Protein AF-A0A0F9G2V5-F1 (afdb_monomer)

Structure (mmCIF, N/CA/C/O backbone):
data_AF-A0A0F9G2V5-F1
#
_entry.id   AF-A0A0F9G2V5-F1
#
loop_
_atom_site.group_PDB
_atom_site.id
_atom_site.type_symbol
_atom_site.label_atom_id
_atom_site.label_alt_id
_atom_site.label_comp_id
_atom_site.label_asym_id
_atom_site.label_entity_id
_atom_site.label_seq_id
_atom_site.pdbx_PDB_ins_code
_atom_site.Cartn_x
_atom_site.Cartn_y
_atom_site.Cartn_z
_atom_site.occupancy
_atom_site.B_iso_or_equiv
_atom_site.auth_seq_id
_atom_site.auth_comp_id
_atom_site.auth_asym_id
_atom_site.auth_atom_id
_atom_site.pdbx_PDB_model_num
ATOM 1 N N . MET A 1 1 ? 5.103 -14.385 -8.834 1.00 87.81 1 MET A N 1
ATOM 2 C CA . MET A 1 1 ? 4.798 -13.550 -10.038 1.00 87.81 1 MET A CA 1
ATOM 3 C C . MET A 1 1 ? 4.895 -14.312 -11.381 1.00 87.81 1 MET A C 1
ATOM 5 O O . MET A 1 1 ? 5.822 -15.092 -11.555 1.00 87.81 1 MET A O 1
ATOM 9 N N . ARG A 1 2 ? 3.984 -14.087 -12.354 1.00 90.25 2 ARG A N 1
ATOM 10 C CA . ARG A 1 2 ? 3.994 -14.749 -13.693 1.00 90.25 2 ARG A CA 1
ATOM 11 C C . ARG A 1 2 ? 5.064 -14.171 -14.643 1.00 90.25 2 ARG A C 1
ATOM 13 O O . ARG A 1 2 ? 5.230 -12.954 -14.679 1.00 90.25 2 ARG A O 1
ATOM 20 N N . GLN A 1 3 ? 5.680 -15.002 -15.497 1.00 92.06 3 GLN A N 1
ATOM 21 C CA . GLN A 1 3 ? 6.770 -14.597 -16.413 1.00 92.06 3 GLN A CA 1
ATOM 22 C C . GLN A 1 3 ? 6.421 -13.387 -17.295 1.00 92.06 3 GLN A C 1
ATOM 24 O O . GLN A 1 3 ? 7.128 -12.390 -17.285 1.00 92.06 3 GLN A O 1
ATOM 29 N N . LYS A 1 4 ? 5.254 -13.402 -17.954 1.00 94.12 4 LYS A N 1
ATOM 30 C CA . LYS A 1 4 ? 4.797 -12.284 -18.802 1.00 94.12 4 LYS A CA 1
ATOM 31 C C . LYS A 1 4 ? 4.713 -10.941 -18.061 1.00 94.12 4 LYS A C 1
ATOM 33 O O . LYS A 1 4 ? 4.864 -9.893 -18.682 1.00 94.12 4 LYS A O 1
ATOM 38 N N . TYR A 1 5 ? 4.401 -10.952 -16.762 1.00 95.38 5 TYR A N 1
ATOM 39 C CA . TYR A 1 5 ? 4.405 -9.731 -15.953 1.00 95.38 5 TYR A CA 1
ATOM 40 C C . TYR A 1 5 ? 5.844 -9.294 -15.660 1.00 95.38 5 TYR A C 1
ATOM 42 O O . TYR A 1 5 ? 6.148 -8.119 -15.832 1.00 95.38 5 TYR A O 1
ATOM 50 N N . ARG A 1 6 ? 6.721 -10.241 -15.291 1.00 95.00 6 ARG A N 1
ATOM 51 C CA . ARG A 1 6 ? 8.149 -9.990 -15.033 1.00 95.00 6 ARG A CA 1
ATOM 52 C C . ARG A 1 6 ? 8.839 -9.330 -16.222 1.00 95.00 6 ARG A C 1
ATOM 54 O O . ARG A 1 6 ? 9.458 -8.290 -16.049 1.00 95.00 6 ARG A O 1
ATOM 61 N N . ASP A 1 7 ? 8.662 -9.869 -17.425 1.00 96.38 7 ASP A N 1
ATOM 62 C CA . ASP A 1 7 ? 9.324 -9.341 -18.626 1.00 96.38 7 ASP A CA 1
ATOM 63 C C . ASP A 1 7 ? 8.910 -7.892 -18.916 1.00 96.38 7 ASP A C 1
ATOM 65 O O . ASP A 1 7 ? 9.736 -7.043 -19.250 1.00 96.38 7 ASP A O 1
ATOM 69 N N . LYS A 1 8 ? 7.618 -7.589 -18.744 1.00 97.06 8 LYS A N 1
ATOM 70 C CA . LYS A 1 8 ? 7.082 -6.238 -18.935 1.00 97.06 8 LYS A CA 1
ATOM 71 C C . LYS A 1 8 ? 7.534 -5.269 -17.852 1.00 97.06 8 LYS A C 1
ATOM 73 O O . LYS A 1 8 ? 7.834 -4.127 -18.174 1.00 97.06 8 LYS A O 1
ATOM 78 N N . LEU A 1 9 ? 7.597 -5.722 -16.603 1.00 96.75 9 LEU A N 1
ATOM 79 C CA . LEU A 1 9 ? 8.137 -4.942 -15.496 1.00 96.75 9 LEU A CA 1
ATOM 80 C C . LEU A 1 9 ? 9.603 -4.579 -15.761 1.00 96.75 9 LEU A C 1
ATOM 82 O O . LEU A 1 9 ? 9.945 -3.404 -15.743 1.00 96.75 9 LEU A O 1
ATOM 86 N N . ILE A 1 10 ? 10.442 -5.568 -16.084 1.00 97.06 10 ILE A N 1
ATOM 87 C CA . ILE A 1 10 ? 11.859 -5.351 -16.409 1.00 97.06 10 ILE A CA 1
ATOM 88 C C . ILE A 1 10 ? 11.993 -4.381 -17.585 1.00 97.06 10 ILE A C 1
ATOM 90 O O . ILE A 1 10 ? 12.800 -3.461 -17.539 1.00 97.06 10 ILE A O 1
ATOM 94 N N . SER A 1 11 ? 11.189 -4.557 -18.636 1.00 96.81 11 SER A N 1
ATOM 95 C CA . SER A 1 11 ? 11.183 -3.644 -19.780 1.00 96.81 11 SER A CA 1
ATOM 96 C C . SER A 1 11 ? 10.780 -2.218 -19.387 1.00 96.81 11 SER A C 1
ATOM 98 O O . SER A 1 11 ? 11.404 -1.277 -19.867 1.00 96.81 11 SER A O 1
ATOM 100 N N . ALA A 1 12 ? 9.791 -2.043 -18.511 1.00 96.00 12 ALA A N 1
ATOM 101 C CA . ALA A 1 12 ? 9.357 -0.724 -18.057 1.00 96.00 12 ALA A CA 1
ATOM 102 C C . ALA A 1 12 ? 10.422 -0.005 -17.218 1.00 96.00 12 ALA A C 1
ATOM 104 O O . ALA A 1 12 ? 10.552 1.204 -17.335 1.00 96.00 12 ALA A O 1
ATOM 105 N N . VAL A 1 13 ? 11.187 -0.734 -16.400 1.00 95.19 13 VAL A N 1
ATOM 106 C CA . VAL A 1 13 ? 12.282 -0.160 -15.594 1.00 95.19 13 VAL A CA 1
ATOM 107 C C . VAL A 1 13 ? 13.508 0.131 -16.462 1.00 95.19 13 VAL A C 1
ATOM 109 O O . VAL A 1 13 ? 14.140 1.167 -16.326 1.00 95.19 13 VAL A O 1
ATOM 112 N N . LYS A 1 14 ? 13.832 -0.745 -17.421 1.00 94.56 14 LYS A N 1
ATOM 113 C CA . LYS A 1 14 ? 14.938 -0.511 -18.369 1.00 94.56 14 LYS A CA 1
ATOM 114 C C . LYS A 1 14 ? 14.734 0.714 -19.253 1.00 94.56 14 LYS A C 1
ATOM 116 O O . LYS A 1 14 ? 15.707 1.348 -19.638 1.00 94.56 14 LYS A O 1
ATOM 121 N N . ASN A 1 15 ? 13.486 0.981 -19.629 1.00 93.50 15 ASN A N 1
ATOM 122 C CA . ASN A 1 15 ? 13.110 2.099 -20.490 1.00 93.50 15 ASN A CA 1
ATOM 123 C C . ASN A 1 15 ? 12.509 3.245 -19.668 1.00 93.50 15 ASN A C 1
ATOM 125 O O . ASN A 1 15 ? 11.547 3.880 -20.108 1.00 93.50 15 ASN A O 1
ATOM 129 N N . ASP A 1 16 ? 13.028 3.457 -18.459 1.00 92.75 16 ASP A N 1
ATOM 130 C CA . ASP A 1 16 ? 12.589 4.563 -17.624 1.00 92.75 16 ASP A CA 1
ATOM 131 C C . ASP A 1 16 ? 12.850 5.908 -18.314 1.00 92.75 16 ASP A C 1
ATOM 133 O O . ASP A 1 16 ? 13.717 6.048 -19.181 1.00 92.75 16 ASP A O 1
ATOM 137 N N . HIS A 1 17 ? 12.059 6.903 -17.949 1.00 91.25 17 HIS A N 1
ATOM 138 C CA . HIS A 1 17 ? 12.109 8.232 -18.524 1.00 91.25 17 HIS A CA 1
ATOM 139 C C . HIS A 1 17 ? 11.843 9.282 -17.456 1.00 91.25 17 HIS A C 1
ATOM 141 O O . HIS A 1 17 ? 11.248 9.016 -16.413 1.00 91.25 17 HIS A O 1
ATOM 147 N N . LEU A 1 18 ? 12.291 10.501 -17.732 1.00 91.88 18 LEU A N 1
ATOM 148 C CA . LEU A 1 18 ? 12.084 11.615 -16.825 1.00 91.88 18 LEU A CA 1
ATOM 149 C C . LEU A 1 18 ? 10.640 12.112 -16.901 1.00 91.88 18 LEU A C 1
ATOM 151 O O . LEU A 1 18 ? 10.075 12.288 -17.983 1.00 91.88 18 LEU A O 1
ATOM 155 N N . ILE A 1 19 ? 10.070 12.387 -15.733 1.00 87.81 19 ILE A N 1
ATOM 156 C CA . ILE A 1 19 ? 8.784 13.054 -15.568 1.00 87.81 19 ILE A CA 1
ATOM 157 C C . ILE A 1 19 ? 8.943 14.285 -14.662 1.00 87.81 19 ILE A C 1
ATOM 159 O O . ILE A 1 19 ? 9.696 14.249 -13.684 1.00 87.81 19 ILE A O 1
ATOM 163 N N . PRO A 1 20 ? 8.226 15.389 -14.940 1.00 82.50 20 PRO A N 1
ATOM 164 C CA . PRO A 1 20 ? 8.228 16.549 -14.061 1.00 82.50 20 PRO A CA 1
ATOM 165 C C . PRO A 1 20 ? 7.364 16.284 -12.822 1.00 82.50 20 PRO A C 1
ATOM 167 O O . PRO A 1 20 ? 6.234 15.790 -12.919 1.00 82.50 20 PRO A O 1
ATOM 170 N N . ASN A 1 21 ? 7.864 16.660 -11.646 1.00 76.75 21 ASN A N 1
ATOM 171 C CA . ASN A 1 21 ? 7.063 16.697 -10.426 1.00 76.75 21 ASN A CA 1
ATOM 172 C C . ASN A 1 21 ? 6.224 17.993 -10.329 1.00 76.75 21 ASN A C 1
ATOM 174 O O . ASN A 1 21 ? 6.262 18.861 -11.199 1.00 76.75 21 ASN A O 1
ATOM 178 N N . GLU A 1 22 ? 5.462 18.141 -9.242 1.00 70.31 22 GLU A N 1
ATOM 179 C CA . GLU A 1 22 ? 4.605 19.316 -8.991 1.00 70.31 22 GLU A CA 1
ATOM 180 C C . GLU A 1 22 ? 5.365 20.638 -8.774 1.00 70.31 22 GLU A C 1
ATOM 182 O O . GLU A 1 22 ? 4.757 21.704 -8.803 1.00 70.31 22 GLU A O 1
ATOM 187 N N . TYR A 1 23 ? 6.689 20.569 -8.631 1.00 71.81 23 TYR A N 1
ATOM 188 C CA . TYR A 1 23 ? 7.605 21.700 -8.482 1.00 71.81 23 TYR A CA 1
ATOM 189 C C . TYR A 1 23 ? 8.521 21.885 -9.705 1.00 71.81 23 TYR A C 1
ATOM 191 O O . TYR A 1 23 ? 9.494 22.632 -9.631 1.00 71.81 23 TYR A O 1
ATOM 199 N N . GLY A 1 24 ? 8.257 21.182 -10.814 1.00 73.75 24 GLY A N 1
ATOM 200 C CA . GLY A 1 24 ? 9.056 21.263 -12.040 1.00 73.75 24 GLY A CA 1
ATOM 201 C C . GLY A 1 24 ? 10.441 20.610 -11.967 1.00 73.75 24 GLY A C 1
ATOM 202 O O . GLY A 1 24 ? 11.245 20.821 -12.868 1.00 73.75 24 GLY A O 1
ATOM 203 N N . ARG A 1 25 ? 10.740 19.821 -10.925 1.00 77.81 25 ARG A N 1
ATOM 204 C CA . ARG A 1 25 ? 11.958 18.994 -10.861 1.00 77.81 25 ARG A CA 1
ATOM 205 C C . ARG A 1 25 ? 11.742 17.683 -11.607 1.00 77.81 25 ARG A C 1
ATOM 207 O O . ARG A 1 25 ? 10.683 17.067 -11.472 1.00 77.81 25 ARG A O 1
ATOM 214 N N . GLU A 1 26 ? 12.754 17.251 -12.345 1.00 82.31 26 GLU A N 1
ATOM 215 C CA . GLU A 1 26 ? 12.739 15.989 -13.082 1.00 82.31 26 GLU A CA 1
ATOM 216 C C . GLU A 1 26 ? 13.149 14.828 -12.169 1.00 82.31 26 GLU A C 1
ATOM 218 O O . GLU A 1 26 ? 14.163 14.894 -11.476 1.00 82.31 26 GLU A O 1
ATOM 223 N N . TYR A 1 27 ? 12.335 13.776 -12.167 1.00 84.81 27 TYR A N 1
ATOM 224 C CA . TYR A 1 27 ? 12.634 12.478 -11.563 1.00 84.81 27 TYR A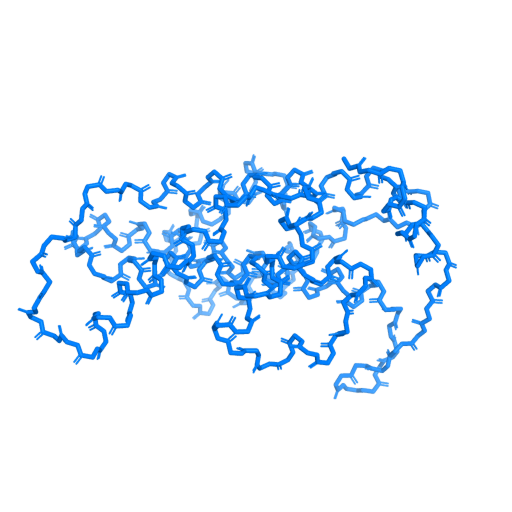 CA 1
ATOM 225 C C . TYR A 1 27 ? 12.465 11.418 -12.635 1.00 84.81 27 TYR A C 1
ATOM 227 O O . TYR A 1 27 ? 11.650 11.600 -13.541 1.00 84.81 27 TYR A O 1
ATOM 235 N N . THR A 1 28 ? 13.166 10.296 -12.513 1.00 92.75 28 THR A N 1
ATOM 236 C CA . THR A 1 28 ? 12.755 9.112 -13.266 1.00 92.75 28 THR A CA 1
ATOM 237 C C . THR A 1 28 ? 11.339 8.706 -12.830 1.00 92.75 28 THR A C 1
ATOM 239 O O . THR A 1 28 ? 10.904 8.999 -11.704 1.00 92.75 28 THR A O 1
ATOM 242 N N . GLU A 1 29 ? 10.570 8.083 -13.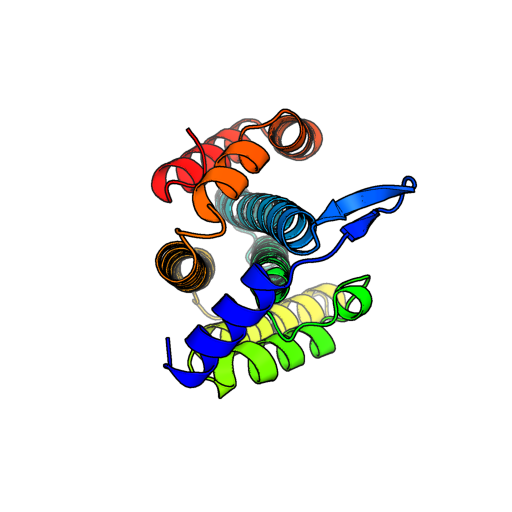720 1.00 93.56 29 GLU A N 1
ATOM 243 C CA . GLU A 1 29 ? 9.214 7.661 -13.385 1.00 93.56 29 GLU A CA 1
ATOM 244 C C . GLU A 1 29 ? 9.239 6.647 -12.234 1.00 93.56 29 GLU A C 1
ATOM 246 O O . GLU A 1 29 ? 8.388 6.725 -11.338 1.00 93.56 29 GLU A O 1
ATOM 251 N N . TRP A 1 30 ? 10.219 5.736 -12.202 1.00 95.00 30 TRP A N 1
ATOM 252 C CA . TRP A 1 30 ? 10.329 4.753 -11.124 1.00 95.00 30 TRP A CA 1
ATOM 253 C C . TRP A 1 30 ? 10.742 5.357 -9.790 1.00 95.00 30 TRP A C 1
ATOM 255 O O . TRP A 1 30 ? 10.130 4.998 -8.781 1.00 95.00 30 TRP A O 1
ATOM 265 N N . ASP A 1 31 ? 11.647 6.335 -9.758 1.00 93.38 31 ASP A N 1
ATOM 266 C CA . ASP A 1 31 ? 11.966 7.042 -8.511 1.00 93.38 31 ASP A CA 1
ATOM 267 C C . ASP A 1 31 ? 10.723 7.738 -7.945 1.00 93.38 31 ASP A C 1
ATOM 269 O O . ASP A 1 31 ? 10.439 7.671 -6.744 1.00 93.38 31 ASP A O 1
ATOM 273 N N . TYR A 1 32 ? 9.918 8.363 -8.811 1.00 93.19 32 TYR A N 1
ATOM 274 C CA . TYR A 1 32 ? 8.655 8.967 -8.393 1.00 93.19 32 TYR A CA 1
ATOM 275 C C . TYR A 1 32 ? 7.673 7.919 -7.852 1.00 93.19 32 TYR A C 1
ATOM 277 O O . TYR A 1 32 ? 7.066 8.130 -6.798 1.00 93.19 32 TYR A O 1
ATOM 285 N N . ARG A 1 33 ? 7.515 6.782 -8.540 1.00 95.31 33 ARG A N 1
ATOM 286 C CA . ARG A 1 33 ? 6.651 5.669 -8.106 1.00 95.31 33 ARG A CA 1
ATOM 287 C C . ARG A 1 33 ? 7.054 5.146 -6.735 1.00 95.31 33 ARG A C 1
ATOM 289 O O . ARG A 1 33 ? 6.191 4.997 -5.870 1.00 95.31 33 ARG A O 1
ATOM 296 N N . ILE A 1 34 ? 8.343 4.910 -6.527 1.00 95.56 34 ILE A N 1
ATOM 297 C CA . ILE A 1 34 ? 8.904 4.406 -5.272 1.00 95.56 34 ILE A CA 1
ATOM 298 C C . ILE A 1 34 ? 8.697 5.419 -4.153 1.00 95.56 34 ILE A C 1
ATOM 300 O O . ILE A 1 34 ? 8.204 5.065 -3.083 1.00 95.56 34 ILE A O 1
ATOM 304 N N . HIS A 1 35 ? 8.964 6.697 -4.420 1.00 92.94 35 HIS A N 1
ATOM 305 C CA . HIS A 1 35 ? 8.728 7.756 -3.450 1.00 92.94 35 HIS A CA 1
ATOM 306 C C . HIS A 1 35 ? 7.252 7.822 -3.034 1.00 92.94 35 HIS A C 1
ATOM 308 O O . HIS A 1 35 ? 6.935 7.851 -1.845 1.00 92.94 35 HIS A O 1
ATOM 314 N N . GLN A 1 36 ? 6.322 7.793 -3.991 1.00 93.69 36 GLN A N 1
ATOM 315 C CA . GLN A 1 36 ? 4.893 7.777 -3.674 1.00 93.69 36 GLN A CA 1
ATOM 316 C C . GLN A 1 36 ? 4.474 6.498 -2.942 1.00 93.69 36 GLN A C 1
ATOM 318 O O . GLN A 1 36 ? 3.640 6.569 -2.041 1.00 93.69 36 GLN A O 1
ATOM 323 N N . CYS A 1 37 ? 5.055 5.349 -3.287 1.00 96.44 37 CYS A N 1
ATOM 324 C CA . CYS A 1 37 ? 4.829 4.089 -2.588 1.00 96.44 37 CYS A CA 1
ATOM 325 C C . CYS A 1 37 ? 5.234 4.196 -1.110 1.00 96.44 37 CYS A C 1
ATOM 327 O O . CYS A 1 37 ? 4.395 3.969 -0.239 1.00 96.44 37 CYS A O 1
ATOM 329 N N . ALA A 1 38 ? 6.458 4.650 -0.825 1.00 95.44 38 ALA A N 1
ATOM 330 C CA . ALA A 1 38 ? 6.985 4.816 0.529 1.00 95.44 38 ALA A CA 1
ATOM 331 C C . ALA A 1 38 ? 6.088 5.715 1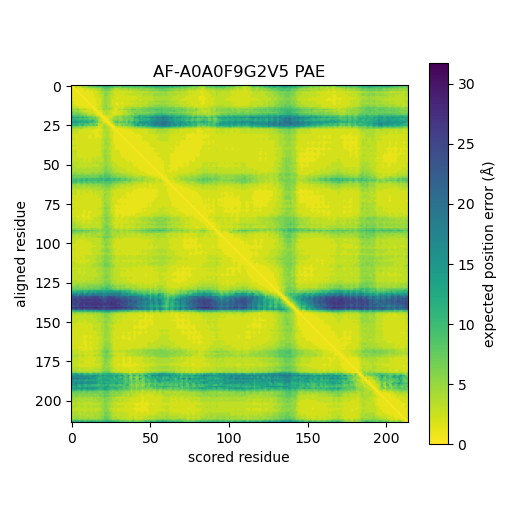.395 1.00 95.44 38 ALA A C 1
ATOM 333 O O . ALA A 1 38 ? 5.660 5.324 2.482 1.00 95.44 38 ALA A O 1
ATOM 334 N N . ARG A 1 39 ? 5.697 6.884 0.867 1.00 93.88 39 ARG A N 1
ATOM 335 C CA . ARG A 1 39 ? 4.783 7.819 1.552 1.00 93.88 39 ARG A CA 1
ATOM 336 C C . ARG A 1 39 ? 3.445 7.174 1.906 1.00 93.88 39 ARG A C 1
ATOM 338 O O . ARG A 1 39 ? 2.847 7.481 2.935 1.00 93.88 39 ARG A O 1
ATOM 345 N N . ARG A 1 40 ? 2.935 6.319 1.020 1.00 95.81 40 ARG A N 1
ATOM 346 C CA . ARG A 1 40 ? 1.641 5.656 1.191 1.00 95.81 40 ARG A CA 1
ATOM 347 C C . ARG A 1 40 ? 1.729 4.485 2.160 1.00 95.81 40 ARG A C 1
ATOM 349 O O . ARG A 1 40 ? 0.800 4.343 2.942 1.00 95.81 40 ARG A O 1
ATOM 356 N N . ILE A 1 41 ? 2.824 3.727 2.158 1.00 97.12 41 ILE A N 1
ATOM 357 C CA . ILE A 1 41 ? 3.099 2.693 3.166 1.00 97.12 41 ILE A CA 1
ATOM 358 C C . ILE A 1 41 ? 3.161 3.323 4.554 1.00 97.12 41 ILE A C 1
ATOM 360 O O . ILE A 1 41 ? 2.442 2.874 5.438 1.00 97.12 41 ILE A O 1
ATOM 364 N N . LEU A 1 42 ? 3.933 4.401 4.728 1.00 95.25 42 LEU A N 1
ATOM 365 C CA . LEU A 1 42 ? 4.026 5.087 6.017 1.00 95.25 42 LEU A CA 1
ATOM 366 C C . LEU A 1 42 ? 2.650 5.547 6.508 1.00 95.25 42 LEU A C 1
ATOM 368 O O . LEU A 1 42 ? 2.238 5.190 7.605 1.00 95.25 42 LEU A O 1
ATOM 372 N N . ALA A 1 43 ? 1.898 6.267 5.670 1.00 94.81 43 ALA A N 1
ATOM 373 C CA . ALA A 1 43 ? 0.550 6.702 6.027 1.00 94.81 43 ALA A CA 1
ATOM 374 C C . ALA A 1 43 ? -0.379 5.520 6.361 1.00 94.81 43 ALA A C 1
ATOM 376 O O . ALA A 1 43 ? -1.170 5.607 7.297 1.00 94.81 43 ALA A O 1
ATOM 377 N N . ALA A 1 44 ? -0.281 4.416 5.614 1.00 97.06 44 ALA A N 1
ATOM 378 C CA . ALA A 1 44 ? -1.063 3.213 5.863 1.00 97.06 44 ALA A CA 1
ATOM 379 C C . ALA A 1 44 ? -0.755 2.614 7.244 1.00 97.06 44 ALA A C 1
ATOM 381 O O . ALA A 1 44 ? -1.685 2.275 7.975 1.00 97.06 44 ALA A O 1
ATOM 382 N N . THR A 1 45 ? 0.524 2.533 7.615 1.00 96.62 45 THR A N 1
ATOM 383 C CA . THR A 1 45 ? 0.957 2.076 8.940 1.00 96.62 45 THR A CA 1
ATOM 384 C C . THR A 1 45 ? 0.478 3.019 10.039 1.00 96.62 45 THR A C 1
ATOM 386 O O . THR A 1 45 ? -0.107 2.548 11.009 1.00 96.62 45 THR A O 1
ATOM 389 N N . CYS A 1 46 ? 0.621 4.338 9.862 1.00 95.31 46 CYS A N 1
ATOM 390 C CA . CYS A 1 46 ? 0.120 5.324 10.824 1.00 95.31 46 CYS A CA 1
ATOM 391 C C . CYS A 1 46 ? -1.376 5.140 11.103 1.00 95.31 46 CYS A C 1
ATOM 393 O O . CYS A 1 46 ? -1.782 5.084 12.259 1.00 95.31 46 CYS A O 1
ATOM 395 N N . PHE A 1 47 ? -2.197 4.989 10.057 1.00 96.00 47 PHE A N 1
ATOM 396 C CA . PHE A 1 47 ? -3.631 4.740 10.226 1.00 96.00 47 PHE A CA 1
ATOM 397 C C . PHE A 1 47 ? -3.927 3.411 10.923 1.00 96.00 47 PHE A C 1
ATOM 399 O O . PHE A 1 47 ? -4.855 3.349 11.726 1.00 96.00 47 PHE A O 1
ATOM 406 N N . ARG A 1 48 ? -3.171 2.351 10.616 1.00 96.69 48 ARG A N 1
ATOM 407 C CA . ARG A 1 48 ? -3.392 1.019 11.190 1.00 96.69 48 ARG A CA 1
ATOM 408 C C . ARG A 1 48 ? -3.086 0.989 12.684 1.00 96.69 48 ARG A C 1
ATOM 410 O O . ARG A 1 48 ? -3.927 0.526 13.452 1.00 96.69 48 ARG A O 1
ATOM 417 N N . GLU A 1 49 ? -1.915 1.472 13.087 1.00 95.94 49 GLU A N 1
ATOM 418 C CA . GLU A 1 49 ? -1.508 1.423 14.495 1.00 95.94 49 GLU A CA 1
ATOM 419 C C . GLU A 1 49 ? -2.322 2.407 15.340 1.00 95.94 49 GLU A C 1
ATOM 421 O O . GLU A 1 49 ? -2.826 2.030 16.393 1.00 95.94 49 GLU A O 1
ATOM 426 N N . ASN A 1 50 ? -2.585 3.620 14.837 1.00 94.56 50 ASN A N 1
ATOM 427 C CA . ASN A 1 50 ? -3.448 4.569 15.542 1.00 94.56 50 ASN A CA 1
ATOM 428 C C . ASN A 1 50 ? -4.886 4.037 15.705 1.00 94.56 50 ASN A C 1
ATOM 430 O O . ASN A 1 50 ? -5.493 4.219 16.761 1.00 94.56 50 ASN A O 1
ATOM 434 N N . ALA A 1 51 ? -5.433 3.331 14.706 1.00 94.31 51 ALA A N 1
ATOM 435 C CA . ALA A 1 51 ? -6.740 2.681 14.829 1.00 94.31 51 ALA A CA 1
ATOM 436 C C . ALA A 1 51 ? -6.752 1.633 15.947 1.00 94.31 51 ALA A C 1
ATOM 438 O O . ALA A 1 51 ? -7.695 1.578 16.741 1.00 94.31 51 ALA A O 1
ATOM 439 N N . TYR A 1 52 ? -5.697 0.823 16.025 1.00 95.19 52 TYR A N 1
ATOM 440 C CA . TYR A 1 52 ? -5.550 -0.186 17.065 1.00 95.19 52 TYR A CA 1
ATOM 441 C C . TYR A 1 52 ? -5.429 0.439 18.453 1.00 95.19 52 TYR A C 1
ATOM 443 O O . TYR A 1 52 ? -6.175 0.063 19.356 1.00 95.19 52 TYR A O 1
ATOM 451 N N . ASN A 1 53 ? -4.583 1.451 18.618 1.00 94.12 53 ASN A N 1
ATOM 452 C CA . ASN A 1 53 ? -4.421 2.145 19.894 1.00 94.12 53 ASN A CA 1
ATOM 453 C C . ASN A 1 53 ? -5.709 2.865 20.311 1.00 94.12 53 ASN A C 1
ATOM 455 O O . ASN A 1 53 ? -6.151 2.743 21.455 1.00 94.12 53 ASN A O 1
ATOM 459 N N . THR A 1 54 ? -6.404 3.499 19.361 1.00 92.69 54 THR A N 1
ATOM 460 C CA . THR A 1 54 ? -7.733 4.088 19.585 1.00 92.69 54 THR A CA 1
ATOM 461 C C . THR A 1 54 ? -8.721 3.044 20.100 1.00 92.69 54 THR A C 1
ATOM 463 O O . THR A 1 54 ? -9.454 3.312 21.058 1.00 92.69 54 THR A O 1
ATOM 466 N N . TYR A 1 55 ? -8.739 1.841 19.514 1.00 91.94 55 TYR A N 1
ATOM 467 C CA . TYR A 1 55 ? -9.552 0.739 20.028 1.00 91.94 55 TYR A CA 1
ATOM 468 C C . TYR A 1 55 ? -9.150 0.386 21.459 1.00 91.94 55 TYR A C 1
ATOM 470 O O . TYR A 1 55 ? -10.016 0.270 22.323 1.00 91.94 55 TYR A O 1
ATOM 478 N N . GLN A 1 56 ? -7.852 0.241 21.737 1.00 92.44 56 GLN A N 1
ATOM 479 C CA . GLN A 1 56 ? -7.383 -0.159 23.060 1.00 92.44 56 GLN A CA 1
ATOM 480 C C . GLN A 1 56 ? -7.764 0.840 24.153 1.00 92.44 56 GLN A C 1
ATOM 482 O O . GLN A 1 56 ? -8.186 0.404 25.227 1.00 92.44 56 GLN A O 1
ATOM 487 N N . GLN A 1 57 ? -7.687 2.138 23.865 1.00 91.06 57 GLN A N 1
ATOM 488 C CA . GLN A 1 57 ? -7.979 3.210 24.815 1.00 91.06 57 GLN A CA 1
ATOM 489 C C . GLN A 1 57 ? -9.482 3.446 24.998 1.00 91.06 57 GLN A C 1
ATOM 491 O O . GLN A 1 57 ? -9.961 3.596 26.120 1.00 91.06 57 GLN A O 1
ATOM 496 N N . THR A 1 58 ? -10.242 3.482 23.902 1.00 89.62 58 THR A N 1
ATOM 497 C CA . THR A 1 58 ? -11.652 3.913 23.935 1.00 89.62 58 THR A CA 1
ATOM 498 C C . THR A 1 58 ? -12.641 2.756 23.981 1.00 89.62 58 THR A C 1
ATOM 500 O O . THR A 1 58 ? -13.807 2.960 24.313 1.00 89.62 58 THR A O 1
ATOM 503 N N . LYS A 1 59 ? -12.204 1.554 23.584 1.00 87.62 59 LYS A N 1
ATOM 504 C CA . LYS A 1 59 ? -13.056 0.396 23.266 1.00 87.62 59 LYS A CA 1
ATOM 505 C C . LYS A 1 59 ? -14.156 0.706 22.236 1.00 87.62 59 LYS A C 1
ATOM 507 O O . LYS A 1 59 ? -15.104 -0.062 22.093 1.00 87.62 59 LYS A O 1
ATOM 512 N N . SER A 1 60 ? -14.028 1.811 21.493 1.00 84.25 60 SER A N 1
ATOM 513 C CA . SER A 1 60 ? -14.933 2.160 20.400 1.00 84.25 60 SER A CA 1
ATOM 514 C C . SER A 1 60 ? -14.756 1.171 19.262 1.00 84.25 60 SER A C 1
ATOM 516 O O . SER A 1 60 ? -13.647 0.991 18.777 1.00 84.25 60 SER A O 1
ATOM 518 N N . ILE A 1 61 ? -15.841 0.553 18.807 1.00 80.19 61 ILE A N 1
ATOM 519 C CA . ILE A 1 61 ? -15.797 -0.405 17.693 1.00 80.19 61 ILE A CA 1
ATOM 520 C C . ILE A 1 61 ? -15.789 0.338 16.345 1.00 80.19 61 ILE A C 1
ATOM 522 O O . ILE A 1 61 ? -15.190 -0.115 15.375 1.00 80.19 61 ILE A O 1
ATOM 526 N N . ILE A 1 62 ? -16.400 1.525 16.289 1.00 81.88 62 ILE A N 1
ATOM 527 C CA . ILE A 1 62 ? -16.620 2.268 15.041 1.00 81.88 62 ILE A CA 1
ATOM 528 C C . ILE A 1 62 ? -15.379 3.058 14.616 1.00 81.88 62 ILE A C 1
ATOM 530 O O . ILE A 1 62 ? -14.974 3.008 13.454 1.00 81.88 62 ILE A O 1
ATOM 534 N N . LEU A 1 63 ? -14.767 3.801 15.544 1.00 85.06 63 LEU A N 1
ATOM 535 C CA . LEU A 1 63 ? -13.652 4.699 15.214 1.00 85.06 63 LEU A CA 1
ATOM 536 C C . LEU A 1 63 ? -12.442 3.958 14.603 1.00 85.06 63 LEU A C 1
ATOM 538 O O . LEU A 1 63 ? -11.940 4.414 13.572 1.00 85.06 63 LEU A O 1
ATOM 542 N N . PRO A 1 64 ? -12.007 2.798 15.136 1.00 90.56 64 PRO A N 1
ATOM 543 C CA . PRO A 1 64 ? -10.902 2.026 14.567 1.00 90.56 64 PRO A CA 1
ATOM 544 C C . PRO A 1 64 ? -11.165 1.538 13.145 1.00 90.56 64 PRO A C 1
ATOM 546 O O . PRO A 1 64 ? -10.257 1.545 12.319 1.00 90.56 64 PRO A O 1
ATOM 549 N N . VAL A 1 65 ? -12.404 1.152 12.820 1.00 89.56 65 VAL A N 1
ATOM 550 C CA . VAL A 1 65 ? -12.752 0.653 11.479 1.00 89.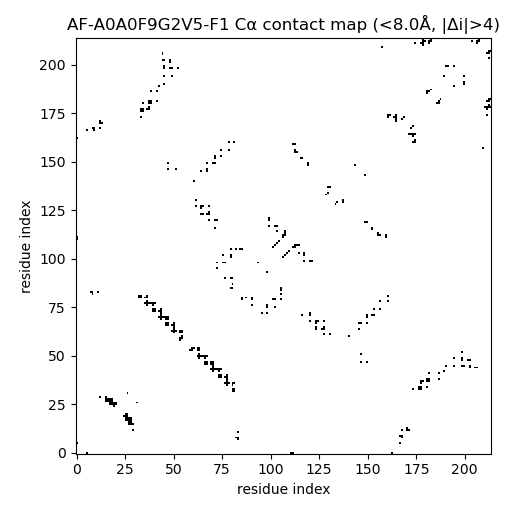56 65 VAL A CA 1
ATOM 551 C C . VAL A 1 65 ? -12.485 1.707 10.406 1.00 89.56 65 VAL A C 1
ATOM 553 O O . VAL A 1 65 ? -11.954 1.385 9.341 1.00 89.56 65 VAL A O 1
ATOM 556 N N . ILE A 1 66 ? -12.759 2.980 10.698 1.00 90.75 66 ILE A N 1
ATOM 557 C CA . ILE A 1 66 ? -12.439 4.085 9.786 1.00 90.75 66 ILE A CA 1
ATOM 558 C C . ILE A 1 66 ? -10.923 4.166 9.550 1.00 90.75 66 ILE A C 1
ATOM 560 O O . ILE A 1 66 ? -10.484 4.356 8.414 1.00 90.75 66 ILE A O 1
ATOM 564 N N . GLY A 1 67 ? -10.115 3.986 10.596 1.00 94.19 67 GLY A N 1
ATOM 565 C CA . GLY A 1 67 ? -8.659 3.962 10.475 1.00 94.19 67 GLY A CA 1
ATOM 566 C C . GLY A 1 67 ? -8.151 2.751 9.685 1.00 94.19 67 GLY A C 1
ATOM 567 O O . GLY A 1 67 ? -7.391 2.926 8.733 1.00 94.19 67 GLY A O 1
ATOM 568 N N . TYR A 1 68 ? -8.644 1.539 9.960 1.00 95.88 68 TYR A N 1
ATOM 569 C CA . TYR A 1 68 ? -8.306 0.335 9.185 1.00 95.88 68 TYR A CA 1
ATOM 570 C C . TYR A 1 68 ? -8.685 0.456 7.706 1.00 95.88 68 TYR A C 1
ATOM 572 O O . TYR A 1 68 ? -7.936 0.021 6.827 1.00 95.88 68 TYR A O 1
ATOM 580 N N . TYR A 1 69 ? -9.819 1.093 7.415 1.00 96.19 69 TYR A N 1
ATOM 581 C CA . TYR A 1 69 ? -10.219 1.410 6.052 1.00 96.19 69 TYR A CA 1
ATOM 582 C C . TYR A 1 69 ? -9.173 2.287 5.348 1.00 96.19 69 TYR A C 1
ATOM 584 O O . TYR A 1 69 ? -8.706 1.944 4.257 1.00 96.19 69 TYR A O 1
ATOM 592 N N . TYR A 1 70 ? -8.765 3.400 5.968 1.00 96.88 70 TYR A N 1
ATOM 593 C CA . TYR A 1 70 ? -7.754 4.281 5.379 1.00 96.88 70 TYR A CA 1
ATOM 594 C C . TYR A 1 70 ? -6.373 3.626 5.309 1.00 96.88 70 TYR A C 1
ATOM 596 O O . TYR A 1 70 ? -5.648 3.861 4.340 1.00 96.88 70 TYR A O 1
ATOM 604 N N . ALA A 1 71 ? -6.039 2.736 6.243 1.00 97.62 71 ALA A N 1
ATOM 605 C CA . ALA A 1 71 ? -4.837 1.918 6.168 1.00 97.62 71 ALA A CA 1
ATOM 606 C C . ALA A 1 71 ? -4.809 1.086 4.872 1.00 97.62 71 ALA A C 1
ATOM 608 O O . ALA A 1 71 ? -3.873 1.205 4.076 1.00 97.62 71 ALA A O 1
ATOM 609 N N . LEU A 1 72 ? -5.866 0.317 4.580 1.00 98.12 72 LEU A N 1
ATOM 610 C CA . LEU A 1 72 ? -5.943 -0.454 3.331 1.00 98.12 72 LEU A CA 1
ATOM 611 C C . LEU A 1 72 ? -6.072 0.428 2.085 1.00 98.12 72 LEU A C 1
ATOM 613 O O . LEU A 1 72 ? -5.518 0.087 1.039 1.00 98.12 72 LEU A O 1
ATOM 617 N N . PHE A 1 73 ? -6.760 1.567 2.172 1.00 98.00 73 PHE A N 1
ATOM 618 C CA . PHE A 1 73 ? -6.853 2.522 1.067 1.00 98.00 73 PHE A CA 1
ATOM 619 C C . PHE A 1 73 ? -5.461 3.031 0.662 1.00 98.00 73 PHE A C 1
ATOM 621 O O . PHE A 1 73 ? -5.099 3.005 -0.517 1.00 98.00 73 PHE A O 1
ATOM 628 N N . HIS A 1 74 ? -4.651 3.452 1.635 1.00 97.62 74 HIS A N 1
ATOM 629 C CA . HIS A 1 74 ? -3.291 3.920 1.385 1.00 97.62 74 HIS A CA 1
ATOM 630 C C . HIS A 1 74 ? -2.373 2.789 0.916 1.00 97.62 74 HIS A C 1
ATOM 632 O O . HIS A 1 74 ? -1.650 2.981 -0.063 1.00 97.62 74 HIS A O 1
ATOM 638 N N . MET A 1 75 ? -2.462 1.599 1.515 1.00 98.12 75 MET A N 1
ATOM 639 C CA . MET A 1 75 ? -1.691 0.432 1.075 1.00 98.12 75 MET A CA 1
ATOM 640 C C . MET A 1 75 ? -2.033 0.027 -0.368 1.00 98.12 75 MET A C 1
ATOM 642 O O . MET A 1 75 ? -1.150 -0.266 -1.173 1.00 98.12 75 MET A O 1
ATOM 646 N N . GLY A 1 76 ? -3.313 0.095 -0.738 1.00 98.00 76 GLY A N 1
ATOM 647 C CA . GLY A 1 76 ? -3.792 -0.172 -2.092 1.00 98.00 76 GLY A CA 1
ATOM 648 C C . GLY A 1 76 ? -3.235 0.812 -3.121 1.00 98.00 76 GLY A C 1
ATOM 649 O O . GLY A 1 76 ? -2.821 0.417 -4.210 1.00 98.00 76 GLY A O 1
ATOM 650 N N . ILE A 1 77 ? -3.163 2.098 -2.770 1.00 98.00 77 ILE A N 1
ATOM 651 C CA . ILE A 1 77 ? -2.502 3.106 -3.609 1.00 98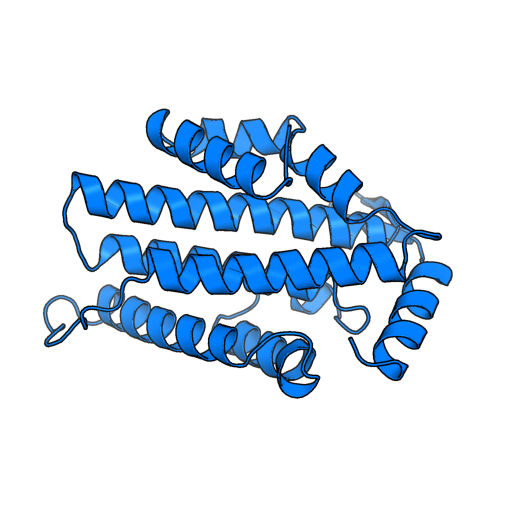.00 77 ILE A CA 1
ATOM 652 C C . ILE A 1 77 ? -0.997 2.826 -3.709 1.00 98.00 77 ILE A C 1
ATOM 654 O O . ILE A 1 77 ? -0.444 2.924 -4.804 1.00 98.00 77 ILE A O 1
ATOM 658 N N . ALA A 1 78 ? -0.342 2.469 -2.599 1.00 97.69 78 ALA A N 1
ATOM 659 C CA . ALA A 1 78 ? 1.093 2.196 -2.564 1.00 97.69 78 ALA A CA 1
ATOM 660 C C . ALA A 1 78 ? 1.488 1.109 -3.570 1.00 97.69 78 ALA A C 1
ATOM 662 O O . ALA A 1 78 ? 2.397 1.307 -4.375 1.00 97.69 78 ALA A O 1
ATOM 663 N N . VAL A 1 79 ? 0.762 -0.012 -3.577 1.00 97.12 79 VAL A N 1
ATOM 664 C CA . VAL A 1 79 ? 1.049 -1.123 -4.492 1.00 97.12 79 VAL A CA 1
ATOM 665 C C . VAL A 1 79 ? 0.705 -0.793 -5.949 1.00 97.12 79 VAL A C 1
ATOM 667 O O . VAL A 1 79 ? 1.403 -1.234 -6.860 1.00 97.12 79 VAL A O 1
ATOM 670 N N . LEU A 1 80 ? -0.317 0.033 -6.200 1.00 97.88 80 LEU A N 1
ATOM 671 C CA . LEU A 1 80 ? -0.653 0.476 -7.557 1.00 97.88 80 LEU A CA 1
ATOM 672 C C . LEU A 1 80 ? 0.404 1.407 -8.160 1.00 97.88 80 LEU A C 1
ATOM 674 O O . LEU A 1 80 ? 0.589 1.379 -9.377 1.00 97.88 80 LEU A O 1
ATOM 678 N N . TYR A 1 81 ? 1.121 2.193 -7.349 1.00 97.50 81 TYR A N 1
ATOM 679 C CA . TYR A 1 81 ? 2.270 2.963 -7.840 1.00 97.50 81 TYR A CA 1
ATOM 680 C C . TYR A 1 81 ? 3.370 2.061 -8.412 1.00 97.50 81 TYR A C 1
ATOM 682 O O . TYR A 1 81 ? 4.052 2.466 -9.351 1.00 97.50 81 TYR A O 1
ATOM 690 N N . LEU A 1 82 ? 3.501 0.828 -7.919 1.00 97.06 82 LEU A N 1
ATOM 691 C CA . LEU A 1 82 ? 4.506 -0.133 -8.377 1.00 97.06 82 LEU A CA 1
ATOM 692 C C . LEU A 1 82 ? 4.028 -1.048 -9.524 1.00 97.06 82 LEU A C 1
ATOM 694 O O . LEU A 1 82 ? 4.811 -1.843 -10.044 1.00 97.06 82 LEU A O 1
ATOM 698 N N . ASP A 1 83 ? 2.768 -0.948 -9.970 1.00 96.56 83 ASP A N 1
ATOM 699 C CA . ASP A 1 83 ? 2.323 -1.629 -11.194 1.00 96.56 83 ASP A CA 1
ATOM 700 C C . ASP A 1 83 ? 2.822 -0.865 -12.430 1.00 96.56 83 ASP A C 1
ATOM 702 O O . ASP A 1 83 ? 2.416 0.273 -12.690 1.00 96.56 83 ASP A O 1
ATOM 706 N N . TYR A 1 84 ? 3.648 -1.528 -13.246 1.00 94.94 84 TYR A N 1
ATOM 707 C CA . TYR A 1 84 ? 4.231 -0.943 -14.464 1.00 94.94 84 TYR A CA 1
ATOM 708 C C . TYR A 1 84 ? 3.173 -0.459 -15.469 1.00 94.94 84 TYR A C 1
ATOM 710 O O . TYR A 1 84 ? 3.455 0.353 -16.341 1.00 94.94 84 TYR A O 1
ATOM 718 N N . SER A 1 85 ? 1.951 -1.002 -15.404 1.00 93.62 85 SER A N 1
ATOM 719 C CA . SER A 1 85 ? 0.868 -0.682 -16.340 1.00 93.62 85 SER A CA 1
ATOM 720 C C . SER A 1 85 ? -0.064 0.417 -15.825 1.00 93.62 85 SER A C 1
ATOM 722 O O . SER A 1 85 ? -1.124 0.658 -16.423 1.00 93.62 85 SER A O 1
ATOM 724 N N . MET A 1 86 ? 0.266 1.015 -14.680 1.00 95.38 86 MET A N 1
ATOM 725 C CA . MET A 1 86 ? -0.564 2.007 -14.023 1.00 95.38 86 MET A CA 1
ATOM 726 C C . MET A 1 86 ? -0.250 3.403 -14.549 1.00 95.38 86 MET A C 1
ATOM 728 O O . MET A 1 86 ? 0.878 3.877 -14.466 1.00 95.38 86 MET A O 1
ATOM 732 N N . ASP A 1 87 ? -1.279 4.073 -15.059 1.00 91.69 87 ASP A N 1
ATOM 733 C CA . AS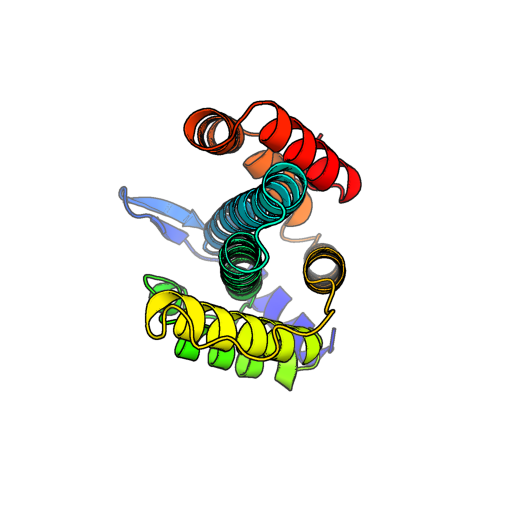P A 1 87 ? -1.242 5.501 -15.358 1.00 91.69 87 ASP A CA 1
ATOM 734 C C . ASP A 1 87 ? -1.272 6.302 -14.049 1.00 91.69 87 ASP A C 1
ATOM 736 O O . ASP A 1 87 ? -2.288 6.336 -13.344 1.00 91.69 87 ASP A O 1
ATOM 740 N N . LEU A 1 88 ? -0.157 6.965 -13.750 1.00 91.62 88 LEU A N 1
ATOM 741 C CA . LEU A 1 88 ? 0.051 7.736 -12.526 1.00 91.62 88 LEU A CA 1
ATOM 742 C C . LEU A 1 88 ? -0.970 8.863 -12.343 1.00 91.62 88 LEU A C 1
ATOM 744 O O . LEU A 1 88 ? -1.320 9.203 -11.211 1.00 91.62 88 LEU A O 1
ATOM 748 N N . LYS A 1 89 ? -1.519 9.418 -13.432 1.00 88.81 89 LYS A N 1
ATOM 749 C CA . LYS A 1 89 ? -2.538 10.476 -13.350 1.00 88.81 89 LYS A CA 1
ATOM 750 C C . LYS A 1 89 ? -3.830 9.965 -12.718 1.00 88.81 89 LYS A C 1
ATOM 752 O O . LYS A 1 89 ? -4.501 10.724 -12.024 1.00 88.81 89 LYS A O 1
ATOM 757 N N . LYS A 1 90 ? -4.153 8.678 -12.890 1.00 89.88 90 LYS A N 1
ATOM 758 C CA . LYS A 1 90 ? -5.361 8.049 -12.323 1.00 89.88 90 LYS A CA 1
ATOM 759 C C . LYS A 1 90 ? -5.260 7.774 -10.824 1.00 89.88 90 LYS A C 1
ATOM 761 O O . LYS A 1 90 ? -6.282 7.524 -10.192 1.00 89.88 90 LYS A O 1
ATOM 766 N N . LEU A 1 91 ? -4.054 7.820 -10.255 1.00 91.88 91 LEU A N 1
ATOM 767 C CA . LEU A 1 91 ? -3.838 7.653 -8.815 1.00 91.88 91 LEU A CA 1
ATOM 768 C C . LEU A 1 91 ? -4.014 8.969 -8.043 1.00 91.88 91 LEU A C 1
ATOM 770 O O . LEU A 1 91 ? -4.159 8.961 -6.819 1.00 91.88 91 LEU A O 1
ATOM 774 N N . LYS A 1 92 ? -4.062 10.111 -8.740 1.00 86.31 92 LYS A N 1
ATOM 775 C CA . LYS A 1 92 ? -4.344 11.413 -8.127 1.00 86.31 92 LYS A CA 1
ATOM 776 C C . LYS A 1 92 ? -5.843 11.543 -7.846 1.00 86.31 92 LYS A C 1
ATOM 778 O O . LYS A 1 92 ? -6.656 11.441 -8.757 1.00 86.31 92 LYS A O 1
ATOM 783 N N . ARG A 1 93 ? -6.203 11.819 -6.584 1.00 84.12 93 ARG A N 1
ATOM 784 C CA . ARG A 1 93 ? -7.596 12.043 -6.128 1.00 84.12 93 ARG A CA 1
ATOM 785 C C . ARG A 1 93 ? -8.557 10.909 -6.520 1.00 84.12 93 ARG A C 1
ATOM 787 O O . ARG A 1 93 ? -9.687 11.145 -6.945 1.00 84.12 93 ARG A O 1
ATOM 794 N N . ILE A 1 94 ? -8.088 9.671 -6.390 1.00 92.00 94 ILE A N 1
ATOM 795 C CA . ILE A 1 94 ? -8.872 8.487 -6.727 1.00 92.00 94 ILE A CA 1
ATOM 796 C C . ILE A 1 94 ? -10.079 8.319 -5.792 1.00 92.00 94 ILE A C 1
ATOM 798 O O . ILE A 1 94 ? -9.974 8.494 -4.578 1.00 92.00 94 ILE A O 1
ATOM 802 N N . ARG A 1 95 ? -11.235 7.957 -6.360 1.00 93.69 95 ARG A N 1
ATOM 803 C CA . ARG A 1 95 ? -12.439 7.606 -5.592 1.00 93.69 95 ARG A CA 1
ATOM 804 C C . ARG A 1 95 ? -12.324 6.189 -5.029 1.00 93.69 95 ARG A C 1
ATOM 806 O O . ARG A 1 95 ? -11.708 5.325 -5.645 1.00 93.69 95 ARG A O 1
ATOM 813 N N . HIS A 1 96 ? -12.995 5.926 -3.912 1.00 92.50 96 HIS A N 1
ATOM 814 C CA . HIS A 1 96 ? -12.955 4.639 -3.207 1.00 92.50 96 HIS A CA 1
ATOM 815 C C . HIS A 1 96 ? -13.315 3.433 -4.092 1.00 92.50 96 HIS A C 1
ATOM 817 O O . HIS A 1 96 ? -12.529 2.496 -4.211 1.00 92.50 96 HIS A O 1
ATOM 823 N N . SER A 1 97 ? -14.448 3.487 -4.799 1.00 93.00 97 SER A N 1
ATOM 824 C CA . SER A 1 97 ? -14.866 2.420 -5.723 1.00 93.00 97 SER A CA 1
ATOM 825 C C . SER A 1 97 ? -13.901 2.247 -6.900 1.00 93.00 97 SER A C 1
ATOM 827 O O . SER A 1 97 ? -13.625 1.131 -7.335 1.00 93.00 97 SER A O 1
ATOM 829 N N . THR A 1 98 ? -13.334 3.348 -7.401 1.00 95.50 98 THR A N 1
ATOM 830 C CA . THR A 1 98 ? -12.317 3.312 -8.457 1.00 95.50 98 THR A CA 1
ATOM 831 C C . THR A 1 98 ? -11.046 2.619 -7.979 1.00 95.50 98 THR A C 1
ATOM 833 O O . THR A 1 98 ? -10.494 1.815 -8.727 1.00 95.50 98 THR A O 1
ATOM 836 N N . LEU A 1 99 ? -10.605 2.876 -6.743 1.00 96.44 99 LEU A N 1
ATOM 837 C CA . LEU A 1 99 ? -9.437 2.216 -6.164 1.00 96.44 99 LEU A CA 1
ATOM 838 C C . LEU A 1 99 ? -9.639 0.701 -6.079 1.00 96.44 99 LEU A C 1
ATOM 840 O O . LEU A 1 99 ? -8.805 -0.040 -6.593 1.00 96.44 99 LEU A O 1
ATOM 844 N N . ILE A 1 100 ? -10.756 0.245 -5.503 1.00 96.25 100 ILE A N 1
ATOM 845 C CA . ILE A 1 100 ? -11.073 -1.190 -5.373 1.00 96.25 100 ILE A CA 1
ATOM 846 C C . ILE A 1 100 ? -11.041 -1.871 -6.749 1.00 96.25 100 ILE A C 1
ATOM 848 O O . ILE A 1 100 ? -10.379 -2.894 -6.928 1.00 96.25 100 ILE A O 1
ATOM 852 N N . ASN A 1 101 ? -11.669 -1.251 -7.752 1.00 96.44 101 ASN A N 1
ATOM 853 C CA . ASN A 1 101 ? -11.674 -1.764 -9.121 1.00 96.44 101 ASN A CA 1
ATOM 854 C C . ASN A 1 101 ? -10.275 -1.796 -9.750 1.00 96.44 101 ASN A C 1
ATOM 856 O O . ASN A 1 101 ? -9.957 -2.729 -10.488 1.00 96.44 101 ASN A O 1
ATOM 860 N N . LEU A 1 102 ? -9.425 -0.799 -9.492 1.00 96.88 102 LEU A N 1
ATOM 861 C CA . LEU A 1 102 ? -8.047 -0.814 -9.985 1.00 96.88 102 LEU A CA 1
ATOM 862 C C . LEU A 1 102 ? -7.232 -1.929 -9.334 1.00 96.88 102 LEU A C 1
ATOM 864 O O . LEU A 1 102 ? -6.565 -2.662 -10.060 1.00 96.88 102 LEU A O 1
ATOM 868 N N . ILE A 1 103 ? -7.316 -2.100 -8.014 1.00 97.25 103 ILE A N 1
ATOM 869 C CA . ILE A 1 103 ? -6.625 -3.179 -7.292 1.00 97.25 103 ILE A CA 1
ATOM 870 C C . ILE A 1 103 ? -7.058 -4.534 -7.855 1.00 97.25 103 ILE A C 1
ATOM 872 O O . ILE A 1 103 ? -6.211 -5.355 -8.222 1.00 97.25 103 ILE A O 1
ATOM 876 N N . TYR A 1 104 ? -8.368 -4.739 -8.018 1.00 97.56 104 TYR A N 1
ATOM 877 C CA . TYR A 1 104 ? -8.894 -5.975 -8.582 1.00 97.56 104 TYR A CA 1
ATOM 878 C C . TYR A 1 104 ? -8.346 -6.232 -9.994 1.00 97.56 104 TYR A C 1
ATOM 880 O O . TYR A 1 104 ? -7.753 -7.273 -10.278 1.00 97.56 104 TYR A O 1
ATOM 888 N N . ASN A 1 105 ? -8.481 -5.253 -10.889 1.00 96.75 105 ASN A N 1
ATOM 889 C CA . ASN A 1 105 ? -8.130 -5.419 -12.297 1.00 96.75 105 ASN A CA 1
ATOM 890 C C . ASN A 1 105 ? -6.619 -5.493 -12.548 1.00 96.75 105 ASN A C 1
ATOM 892 O O . ASN A 1 105 ? -6.184 -6.190 -13.466 1.00 96.75 105 ASN A O 1
ATOM 896 N N . LYS A 1 106 ? -5.806 -4.771 -11.774 1.00 95.69 106 LYS A N 1
ATOM 897 C CA . LYS A 1 106 ? -4.356 -4.679 -11.995 1.00 95.69 106 LYS A CA 1
ATOM 898 C C . LYS A 1 106 ? -3.567 -5.730 -11.229 1.00 95.69 106 LYS A C 1
ATOM 900 O O . LYS A 1 106 ? -2.538 -6.168 -11.741 1.00 95.69 106 LYS A O 1
ATOM 905 N N . LEU A 1 107 ? -4.044 -6.147 -10.058 1.00 96.00 107 LEU A N 1
ATOM 906 C CA . LEU A 1 107 ? -3.273 -6.976 -9.134 1.00 96.00 107 LEU A CA 1
ATOM 907 C C . LEU A 1 107 ? -3.955 -8.325 -8.878 1.00 96.00 107 LEU A C 1
ATOM 909 O O . LEU A 1 107 ? -3.358 -9.367 -9.159 1.00 96.00 107 LEU A O 1
ATOM 913 N N . VAL A 1 108 ? -5.221 -8.324 -8.446 1.00 96.75 108 VAL A N 1
ATOM 914 C CA . VAL A 1 108 ? -5.946 -9.559 -8.077 1.00 96.75 108 VAL A CA 1
ATOM 915 C C . VAL A 1 108 ? -6.207 -10.457 -9.285 1.00 96.75 108 VAL A C 1
ATOM 917 O O . VAL A 1 108 ? -5.844 -11.629 -9.273 1.00 96.75 108 VAL A O 1
ATOM 920 N N . SER A 1 109 ? -6.768 -9.921 -10.373 1.00 95.81 109 SER A N 1
ATOM 921 C CA . SER A 1 109 ? -7.087 -10.697 -11.588 1.00 95.81 109 SER A CA 1
ATOM 922 C C . SER A 1 109 ? -5.848 -11.339 -12.230 1.00 95.81 109 SER A C 1
ATOM 924 O O . SER A 1 109 ? -5.928 -12.344 -12.940 1.00 95.81 109 SER A O 1
ATOM 926 N N . ARG A 1 110 ? -4.670 -10.768 -11.953 1.00 94.88 110 ARG A N 1
ATOM 927 C CA . ARG A 1 110 ? -3.367 -11.251 -12.417 1.00 94.88 110 ARG A CA 1
ATOM 928 C C . ARG A 1 110 ? -2.703 -12.218 -11.433 1.00 94.88 110 ARG A C 1
ATOM 930 O O . ARG A 1 110 ? -1.645 -12.753 -11.766 1.00 94.88 110 ARG A O 1
ATOM 937 N N . ASN A 1 111 ? -3.333 -12.488 -10.287 1.00 94.69 111 ASN A N 1
ATOM 938 C CA . ASN A 1 111 ? -2.803 -13.269 -9.167 1.00 94.69 111 ASN A CA 1
ATOM 939 C C . ASN A 1 111 ? -1.449 -12.732 -8.673 1.00 94.69 111 ASN A C 1
ATOM 941 O O . ASN A 1 111 ? -0.497 -13.492 -8.507 1.00 94.69 111 ASN A O 1
ATOM 945 N N . LEU A 1 112 ? -1.342 -11.408 -8.534 1.00 95.00 112 LEU A N 1
ATOM 946 C CA . LEU A 1 112 ? -0.182 -10.752 -7.917 1.00 95.00 112 LEU A CA 1
ATOM 947 C C . LEU A 1 112 ? -0.379 -10.568 -6.412 1.00 95.00 112 LEU A C 1
ATOM 949 O O . LEU A 1 112 ? 0.587 -10.641 -5.666 1.00 95.00 112 LEU A O 1
ATOM 953 N N . ILE A 1 113 ? -1.632 -10.368 -6.005 1.00 96.12 113 ILE A N 1
ATOM 954 C CA . ILE A 1 113 ? -2.113 -10.388 -4.623 1.00 96.12 113 ILE A CA 1
ATOM 955 C C . ILE A 1 113 ? -3.475 -11.098 -4.596 1.00 96.12 113 ILE A C 1
ATOM 957 O O . ILE A 1 113 ? -4.126 -11.263 -5.634 1.00 96.12 113 ILE A O 1
ATOM 961 N N . SER A 1 114 ? -3.924 -11.496 -3.418 1.00 96.50 114 SER A N 1
ATOM 962 C CA . SER A 1 114 ? -5.156 -12.218 -3.157 1.00 96.50 114 SER A CA 1
ATOM 963 C C . SER A 1 114 ? -6.370 -11.307 -3.256 1.00 96.50 114 SER A C 1
ATOM 965 O O . SER A 1 114 ? -6.355 -10.134 -2.884 1.00 96.50 114 SER A O 1
ATOM 967 N N . ASN A 1 115 ? -7.495 -11.900 -3.658 1.00 96.69 115 ASN A N 1
ATOM 968 C CA . ASN A 1 115 ? -8.808 -11.255 -3.596 1.00 96.69 115 ASN A CA 1
ATOM 969 C C . ASN A 1 115 ? -9.220 -10.899 -2.154 1.00 96.69 115 ASN A C 1
ATOM 971 O O . ASN A 1 115 ? -10.150 -10.124 -1.944 1.00 96.69 115 ASN A O 1
ATOM 975 N N . LYS A 1 116 ? -8.526 -11.448 -1.149 1.00 96.06 116 LYS A N 1
ATOM 976 C CA . LYS A 1 116 ? -8.702 -11.071 0.254 1.00 96.06 116 LYS A CA 1
ATOM 977 C C . LYS A 1 116 ? -8.514 -9.567 0.473 1.00 96.06 116 LYS A C 1
ATOM 979 O O . LYS A 1 116 ? -9.291 -8.987 1.224 1.00 96.06 116 LYS A O 1
ATOM 984 N N . PHE A 1 117 ? -7.568 -8.936 -0.232 1.00 97.19 117 PHE A N 1
ATOM 985 C CA . PHE A 1 117 ? -7.361 -7.487 -0.164 1.00 97.19 117 PHE A CA 1
ATOM 986 C C . PHE A 1 117 ? -8.664 -6.737 -0.460 1.00 97.19 117 PHE A C 1
ATOM 988 O O . PHE A 1 117 ? -9.134 -5.933 0.342 1.00 97.19 117 PHE A O 1
ATOM 995 N N . THR A 1 118 ? -9.247 -6.987 -1.633 1.00 96.62 118 THR A N 1
ATOM 996 C CA . THR A 1 118 ? -10.418 -6.250 -2.120 1.00 96.62 118 THR A CA 1
ATOM 997 C C . THR A 1 118 ? -11.681 -6.575 -1.342 1.00 96.62 118 THR A C 1
ATOM 999 O O . THR A 1 118 ? -12.524 -5.696 -1.219 1.00 96.62 118 THR A O 1
ATOM 1002 N N . LYS A 1 119 ? -11.792 -7.788 -0.786 1.00 95.56 119 LYS A N 1
ATOM 1003 C CA . LYS A 1 119 ? -12.885 -8.153 0.124 1.00 95.56 119 LYS A CA 1
ATOM 1004 C C . LYS A 1 119 ? -12.836 -7.330 1.410 1.00 95.56 119 LYS A C 1
ATOM 1006 O O . LYS A 1 119 ? -13.753 -6.565 1.651 1.00 95.56 119 LYS A O 1
ATOM 1011 N N . ILE A 1 120 ? -11.721 -7.371 2.145 1.00 95.31 120 ILE A N 1
ATOM 1012 C CA . ILE A 1 120 ? -11.604 -6.630 3.413 1.00 95.31 120 ILE A CA 1
ATOM 1013 C C . ILE A 1 120 ? -11.755 -5.122 3.185 1.00 95.31 120 ILE A C 1
ATOM 1015 O O . ILE A 1 120 ? -12.406 -4.439 3.968 1.00 95.31 120 ILE A O 1
ATOM 1019 N N . LEU A 1 121 ? -11.176 -4.583 2.105 1.00 96.12 121 LEU A N 1
ATOM 1020 C CA . LEU A 1 121 ? -11.331 -3.165 1.781 1.00 96.12 121 LEU A CA 1
ATOM 1021 C C . LEU A 1 121 ? -12.793 -2.790 1.478 1.00 96.12 121 LEU A C 1
ATOM 1023 O O . LEU A 1 121 ? -13.201 -1.681 1.819 1.00 96.12 121 LEU A O 1
ATOM 1027 N N . LEU A 1 122 ? -13.563 -3.673 0.835 1.00 94.75 122 LEU A N 1
ATOM 1028 C CA . LEU A 1 122 ? -14.986 -3.450 0.579 1.00 94.75 122 LEU A CA 1
ATOM 1029 C C . LEU A 1 122 ? -15.794 -3.518 1.879 1.00 94.75 122 LEU A C 1
ATOM 1031 O O . LEU A 1 122 ? -16.536 -2.579 2.150 1.00 94.75 122 LEU A O 1
ATOM 1035 N N . ASP A 1 123 ? -15.567 -4.536 2.708 1.00 92.06 123 ASP A N 1
ATOM 1036 C CA . ASP A 1 123 ? -16.251 -4.701 3.996 1.00 92.06 123 ASP A CA 1
ATOM 1037 C C . ASP A 1 123 ? -16.017 -3.472 4.898 1.00 92.06 123 ASP A C 1
ATOM 1039 O O . ASP A 1 123 ? -16.950 -2.845 5.397 1.00 92.06 123 ASP A O 1
ATOM 1043 N N . LEU A 1 124 ? -14.757 -3.036 5.030 1.00 92.69 124 LEU A N 1
ATOM 1044 C CA . LEU A 1 124 ? -14.393 -1.833 5.790 1.00 92.69 124 LEU A CA 1
ATOM 1045 C C . LEU A 1 124 ? -14.993 -0.551 5.192 1.00 92.69 124 LEU A C 1
ATOM 1047 O O . LEU A 1 124 ? -15.310 0.382 5.931 1.00 92.69 124 LEU A O 1
ATOM 1051 N N . LYS A 1 125 ? -15.135 -0.474 3.861 1.00 92.62 125 LYS A N 1
ATOM 1052 C CA . LYS A 1 125 ? -15.765 0.671 3.187 1.00 92.62 125 LYS A CA 1
ATOM 1053 C C . LYS A 1 125 ? -17.246 0.755 3.543 1.00 92.62 125 LYS A C 1
ATOM 1055 O O . LYS A 1 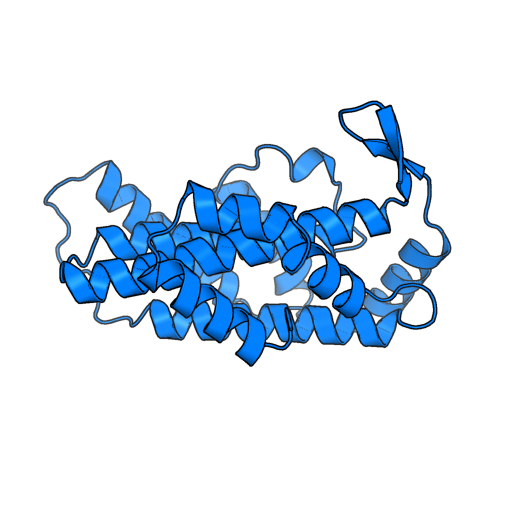125 ? -17.711 1.856 3.823 1.00 92.62 125 LYS A O 1
ATOM 1060 N N . GLU A 1 126 ? -17.961 -0.365 3.486 1.00 89.56 126 GLU A N 1
ATOM 1061 C CA . GLU A 1 126 ? -19.391 -0.437 3.803 1.00 89.56 126 GLU A CA 1
ATOM 1062 C C . GLU A 1 126 ? -19.626 -0.012 5.250 1.00 89.56 126 GLU A C 1
ATOM 1064 O O . GLU A 1 126 ? -20.343 0.958 5.487 1.00 89.56 126 GLU A O 1
ATOM 1069 N N . ILE A 1 127 ? -18.868 -0.578 6.194 1.00 86.88 127 ILE A N 1
ATOM 1070 C CA . ILE A 1 127 ? -18.937 -0.173 7.603 1.00 86.88 127 ILE A CA 1
ATOM 1071 C C . ILE A 1 127 ? -18.626 1.318 7.775 1.00 86.88 127 ILE A C 1
ATOM 1073 O O . ILE A 1 127 ? -19.317 2.026 8.504 1.00 86.88 127 ILE A O 1
ATOM 1077 N N . ARG A 1 128 ? -17.587 1.838 7.109 1.00 87.75 128 ARG A N 1
ATOM 1078 C CA . ARG A 1 128 ? -17.244 3.267 7.175 1.00 87.75 128 ARG A CA 1
ATOM 1079 C C . ARG A 1 128 ? -18.365 4.141 6.614 1.00 87.75 128 ARG A C 1
ATOM 1081 O O . ARG A 1 128 ? -18.539 5.265 7.082 1.00 87.75 128 ARG A O 1
ATOM 1088 N N . GLU A 1 129 ? -19.064 3.714 5.571 1.00 85.81 129 GLU A N 1
ATOM 1089 C CA . GLU A 1 129 ? -20.197 4.460 5.018 1.00 85.81 129 GLU A CA 1
ATOM 1090 C C . GLU A 1 129 ? -21.375 4.438 5.989 1.00 85.81 129 GLU A C 1
ATOM 1092 O O . GLU A 1 129 ? -21.887 5.508 6.323 1.00 85.81 129 GLU A O 1
ATOM 1097 N N . ASP A 1 130 ? -21.698 3.278 6.548 1.00 83.44 130 ASP A N 1
ATOM 1098 C CA . ASP A 1 130 ? -22.759 3.146 7.541 1.00 83.44 130 ASP A CA 1
ATOM 1099 C C . ASP A 1 130 ? -22.477 3.983 8.791 1.00 83.44 130 ASP A C 1
ATOM 1101 O O . ASP A 1 130 ? -23.342 4.720 9.258 1.00 83.44 130 ASP A O 1
ATOM 1105 N N . ALA A 1 131 ? -21.232 3.984 9.272 1.00 78.06 131 ALA A N 1
ATOM 1106 C CA . ALA A 1 131 ? -20.822 4.761 10.440 1.00 78.06 131 ALA A CA 1
ATOM 1107 C C . ALA A 1 131 ? -20.976 6.273 10.226 1.00 78.06 131 ALA A C 1
ATOM 1109 O O . ALA A 1 131 ? -21.280 7.011 11.162 1.00 78.06 131 ALA A O 1
ATOM 1110 N N . ASN A 1 132 ? -20.733 6.743 8.999 1.00 74.00 132 ASN A N 1
ATOM 1111 C CA . ASN A 1 132 ? -20.757 8.168 8.675 1.00 74.00 132 ASN A CA 1
ATOM 1112 C C . ASN A 1 132 ? -22.152 8.682 8.310 1.00 74.00 132 ASN A C 1
ATOM 1114 O O . ASN A 1 132 ? -22.404 9.876 8.469 1.00 74.00 132 ASN A O 1
ATOM 1118 N N . TYR A 1 133 ? -23.031 7.824 7.787 1.00 73.31 133 TYR A N 1
ATOM 1119 C CA . TYR A 1 133 ? -24.328 8.241 7.245 1.00 73.31 133 TYR A CA 1
ATOM 1120 C C . TYR A 1 133 ? -25.535 7.693 8.019 1.00 73.31 133 TYR A C 1
ATOM 1122 O O . TYR A 1 133 ? -26.597 8.311 7.971 1.00 73.31 133 TYR A O 1
ATOM 1130 N N . TYR A 1 134 ? -25.379 6.606 8.779 1.00 67.50 134 TYR A N 1
ATOM 1131 C CA . TYR A 1 134 ? -26.443 5.949 9.546 1.00 67.50 134 TYR A CA 1
ATOM 1132 C C . TYR A 1 134 ? -26.045 5.798 11.020 1.00 67.50 134 TYR A C 1
ATOM 1134 O O . TYR A 1 134 ? -25.848 4.702 11.549 1.00 67.50 134 TYR A O 1
ATOM 1142 N N . PHE A 1 135 ? -25.921 6.935 11.708 1.00 63.34 135 PHE A N 1
ATOM 1143 C CA . PHE A 1 135 ? -25.582 6.965 13.130 1.00 63.34 135 PHE A CA 1
ATOM 1144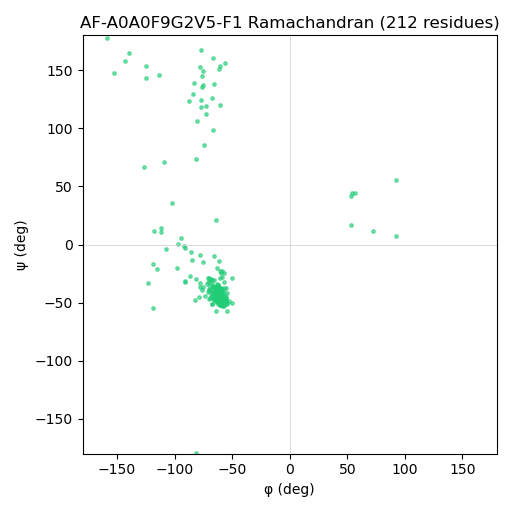 C C . PHE A 1 135 ? -26.654 6.233 13.963 1.00 63.34 135 PHE A C 1
ATOM 1146 O O . PHE A 1 135 ? -27.820 6.624 13.953 1.00 63.34 135 PHE A O 1
ATOM 1153 N N . GLY A 1 136 ? -26.259 5.184 14.694 1.00 57.44 136 GLY A N 1
ATOM 1154 C CA . GLY A 1 136 ? -27.131 4.458 15.629 1.00 57.44 136 GLY A CA 1
ATOM 1155 C C . GLY A 1 136 ? -27.881 3.236 15.079 1.00 57.44 136 GLY A C 1
ATOM 1156 O O . GLY A 1 136 ? -28.702 2.692 15.807 1.00 57.44 136 GLY A O 1
ATOM 1157 N N . VAL A 1 137 ? -27.607 2.788 13.844 1.00 57.75 137 VAL A N 1
ATOM 1158 C CA . VAL A 1 137 ? -28.301 1.639 13.203 1.00 57.75 137 VAL A CA 1
ATOM 1159 C C . VAL A 1 137 ? -27.379 0.419 13.013 1.00 57.75 137 VAL A C 1
ATOM 1161 O O . VAL A 1 137 ? -27.688 -0.508 12.275 1.00 57.75 137 VAL A O 1
ATOM 1164 N N . MET A 1 138 ? -26.214 0.398 13.666 1.00 61.16 138 MET A N 1
ATOM 1165 C CA . MET A 1 138 ? -25.256 -0.705 13.530 1.00 61.16 138 MET A CA 1
ATOM 1166 C C . MET A 1 138 ? -25.628 -1.899 14.410 1.00 61.16 138 MET A C 1
ATOM 1168 O O . MET A 1 138 ? -24.976 -2.182 15.415 1.00 61.16 138 MET A O 1
ATOM 1172 N N . ASP A 1 139 ? -26.660 -2.621 13.993 1.00 50.41 139 ASP A N 1
ATOM 1173 C CA . ASP A 1 139 ? -26.951 -3.956 14.496 1.00 50.41 139 ASP A CA 1
ATOM 1174 C C . ASP A 1 139 ? -26.020 -4.940 13.761 1.00 50.41 139 ASP A C 1
ATOM 1176 O O . ASP A 1 139 ? -26.233 -5.235 12.587 1.00 50.41 139 ASP A O 1
ATOM 1180 N N . ASN A 1 140 ? -24.989 -5.449 14.451 1.00 52.78 140 ASN A N 1
ATOM 1181 C CA . ASN A 1 140 ? -24.016 -6.472 13.999 1.00 52.78 140 ASN A CA 1
ATOM 1182 C C . ASN A 1 140 ? -22.705 -5.985 13.345 1.00 52.78 140 ASN A C 1
ATOM 1184 O O . ASN A 1 140 ? -22.323 -6.460 12.276 1.00 52.78 140 ASN A O 1
ATOM 1188 N N . LEU A 1 141 ? -21.928 -5.135 14.029 1.00 59.53 141 LEU A N 1
ATOM 1189 C CA . LEU A 1 141 ? -20.478 -5.125 13.783 1.00 59.53 141 LEU A CA 1
ATOM 1190 C C . LEU A 1 141 ? -19.892 -6.461 14.261 1.00 59.53 141 LEU A C 1
ATOM 1192 O O . LEU A 1 141 ? -19.705 -6.673 15.458 1.00 59.53 141 LEU A O 1
ATOM 1196 N N . GLU A 1 142 ? -19.685 -7.387 13.323 1.00 59.41 142 GLU A N 1
ATOM 1197 C CA . GLU A 1 142 ? -19.130 -8.712 13.594 1.00 59.41 142 GLU A CA 1
ATOM 1198 C C . GLU A 1 142 ? -17.759 -8.651 14.288 1.00 59.41 142 GLU A C 1
ATOM 1200 O O . GLU A 1 142 ? -16.983 -7.706 14.158 1.00 59.41 142 GLU A O 1
ATOM 1205 N N . THR A 1 143 ? -17.448 -9.746 14.982 1.00 61.22 143 THR A N 1
ATOM 1206 C CA . THR A 1 143 ? -16.242 -10.065 15.764 1.00 61.22 143 THR A CA 1
ATOM 1207 C C . THR A 1 143 ? -14.939 -10.151 14.953 1.00 61.22 143 THR A C 1
ATOM 1209 O O . THR A 1 143 ? -13.997 -10.829 15.368 1.00 61.22 143 THR A O 1
ATOM 1212 N N . ILE A 1 144 ? -14.878 -9.548 13.763 1.00 75.50 144 ILE A N 1
ATOM 1213 C CA . ILE A 1 144 ? -13.698 -9.603 12.902 1.00 75.50 144 ILE A CA 1
ATOM 1214 C C . ILE A 1 144 ? -12.607 -8.727 13.514 1.00 75.50 144 ILE A C 1
ATOM 1216 O O . ILE A 1 144 ? -12.748 -7.512 13.649 1.00 75.50 144 ILE A O 1
ATOM 1220 N N . ASP A 1 145 ? -11.478 -9.350 13.844 1.00 89.31 145 ASP A N 1
ATOM 1221 C CA . ASP A 1 145 ? -10.280 -8.629 14.252 1.00 89.31 145 ASP A CA 1
ATOM 1222 C C . ASP A 1 145 ? -9.616 -7.988 13.022 1.00 89.31 145 ASP A C 1
ATOM 1224 O O . ASP A 1 145 ? -8.722 -8.549 12.376 1.00 89.31 145 ASP A O 1
ATOM 1228 N N . TYR A 1 146 ? -10.085 -6.790 12.675 1.00 91.94 146 TYR A N 1
ATOM 1229 C CA . TYR A 1 146 ? -9.551 -6.028 11.552 1.00 91.94 146 TYR A CA 1
ATOM 1230 C C . TYR A 1 146 ? -8.086 -5.626 11.741 1.00 91.94 146 TYR A C 1
ATOM 1232 O O . TYR A 1 146 ? -7.403 -5.406 10.739 1.00 91.94 146 TYR A O 1
ATOM 1240 N N . TYR A 1 147 ? -7.550 -5.599 12.966 1.00 94.56 147 TYR A N 1
ATOM 1241 C CA . TYR A 1 147 ? -6.115 -5.391 13.160 1.00 94.56 147 TYR A CA 1
ATOM 1242 C C . TYR A 1 147 ? -5.326 -6.553 12.557 1.00 94.56 147 TYR A C 1
ATOM 1244 O O . TYR A 1 147 ? -4.414 -6.346 11.747 1.00 94.56 147 TYR A O 1
ATOM 1252 N N . ILE A 1 148 ? -5.716 -7.785 12.886 1.00 95.12 148 ILE A N 1
ATOM 1253 C CA . ILE A 1 148 ? -5.097 -8.997 12.342 1.00 95.12 148 ILE A CA 1
ATOM 1254 C C . ILE A 1 148 ? -5.325 -9.089 10.830 1.00 95.12 148 ILE A C 1
ATOM 1256 O O . ILE A 1 148 ? -4.392 -9.363 10.070 1.00 95.12 148 ILE A O 1
ATOM 1260 N N . GLU A 1 149 ? -6.554 -8.861 10.371 1.00 95.19 149 GLU A N 1
ATOM 1261 C CA . GLU A 1 149 ? -6.905 -9.040 8.962 1.00 95.19 149 GLU A CA 1
ATOM 1262 C C . GLU A 1 149 ? -6.222 -8.011 8.052 1.00 95.19 149 GLU A C 1
ATOM 1264 O O . GLU A 1 149 ? -5.685 -8.390 7.006 1.00 95.19 149 GLU A O 1
ATOM 1269 N N . THR A 1 150 ? -6.133 -6.743 8.469 1.00 96.25 150 THR A N 1
ATOM 1270 C CA . THR A 1 150 ? -5.337 -5.737 7.745 1.00 96.25 150 THR A CA 1
ATOM 1271 C C . THR A 1 150 ? -3.844 -6.043 7.790 1.00 96.25 150 THR A C 1
ATOM 1273 O O . THR A 1 150 ? -3.169 -5.874 6.776 1.00 96.25 150 THR A O 1
ATOM 1276 N N . GLY A 1 151 ? -3.331 -6.571 8.908 1.00 96.94 151 GLY A N 1
ATOM 1277 C CA . GLY A 1 151 ? -1.936 -7.004 9.032 1.00 96.94 151 GLY A CA 1
ATOM 1278 C C . GLY A 1 151 ? -1.567 -8.088 8.017 1.00 96.94 151 GLY A C 1
ATOM 1279 O O . GLY A 1 151 ? -0.557 -7.972 7.327 1.00 96.94 151 GLY A O 1
ATOM 1280 N N . LYS A 1 152 ? -2.436 -9.091 7.833 1.00 96.94 152 LYS A N 1
ATOM 1281 C CA . LYS A 1 152 ? -2.254 -10.139 6.810 1.00 96.94 152 LYS A CA 1
ATOM 1282 C C . LYS A 1 152 ? -2.228 -9.566 5.389 1.00 96.94 152 LYS A C 1
ATOM 1284 O O . LYS A 1 152 ? -1.460 -10.035 4.553 1.00 96.94 152 LYS A O 1
ATOM 1289 N N . VAL A 1 153 ? -3.063 -8.564 5.106 1.00 97.31 153 VAL A N 1
ATOM 1290 C CA . VAL A 1 153 ? -3.086 -7.884 3.800 1.00 97.31 153 VAL A CA 1
ATOM 1291 C C . VAL A 1 153 ? -1.822 -7.047 3.583 1.00 97.31 153 VAL A C 1
ATOM 1293 O O . VAL A 1 153 ? -1.266 -7.055 2.484 1.00 97.31 153 VAL A O 1
ATOM 1296 N N . PHE A 1 154 ? -1.338 -6.354 4.616 1.00 97.81 154 PHE A N 1
ATOM 1297 C CA . PHE A 1 154 ? -0.066 -5.630 4.562 1.00 97.81 154 PHE A CA 1
ATOM 1298 C C . PHE A 1 154 ? 1.090 -6.584 4.258 1.00 97.81 154 PHE A C 1
ATOM 1300 O O . PHE A 1 154 ? 1.881 -6.303 3.361 1.00 97.81 154 PHE A O 1
ATOM 1307 N N . ASP A 1 155 ? 1.152 -7.730 4.939 1.00 97.19 155 ASP A N 1
ATOM 1308 C CA . ASP A 1 155 ? 2.196 -8.736 4.721 1.00 97.19 155 ASP A CA 1
ATOM 1309 C C . ASP A 1 155 ? 2.212 -9.249 3.283 1.00 97.19 155 ASP A C 1
ATOM 1311 O O . ASP A 1 155 ? 3.274 -9.374 2.673 1.00 97.19 155 ASP A O 1
ATOM 1315 N N . GLU A 1 156 ? 1.039 -9.496 2.708 1.00 96.19 156 GLU A N 1
ATOM 1316 C CA . GLU A 1 156 ? 0.920 -9.887 1.309 1.00 96.19 156 GLU A CA 1
ATOM 1317 C C . GLU A 1 156 ? 1.461 -8.813 0.355 1.00 96.19 156 GLU A C 1
ATOM 1319 O O . GLU A 1 156 ? 2.232 -9.129 -0.554 1.00 96.19 156 GLU A O 1
ATOM 1324 N N . VAL A 1 157 ? 1.115 -7.542 0.577 1.00 96.75 157 VAL A N 1
ATOM 1325 C CA . VAL A 1 157 ? 1.640 -6.445 -0.247 1.00 96.75 157 VAL A CA 1
ATOM 1326 C C . VAL A 1 157 ? 3.145 -6.293 -0.081 1.00 96.75 157 VAL A C 1
ATOM 1328 O O . VAL A 1 157 ? 3.852 -6.183 -1.079 1.00 96.75 157 VAL A O 1
ATOM 1331 N N . ILE A 1 158 ? 3.658 -6.322 1.146 1.00 97.31 158 ILE A N 1
ATOM 1332 C CA . ILE A 1 158 ? 5.095 -6.199 1.417 1.00 97.31 158 ILE A CA 1
ATOM 1333 C C . ILE A 1 158 ? 5.859 -7.350 0.751 1.00 97.31 158 ILE A C 1
ATOM 1335 O O . ILE A 1 158 ? 6.908 -7.127 0.148 1.00 97.31 158 ILE A O 1
ATOM 1339 N N . ASN A 1 159 ? 5.326 -8.572 0.790 1.00 96.44 159 ASN A N 1
ATOM 1340 C CA . ASN A 1 159 ? 5.916 -9.713 0.092 1.00 96.44 159 ASN A CA 1
ATOM 1341 C C . ASN A 1 159 ? 5.897 -9.533 -1.429 1.00 96.44 159 ASN A C 1
ATOM 1343 O O . ASN A 1 159 ? 6.893 -9.826 -2.088 1.00 96.44 159 ASN A O 1
ATOM 1347 N N . PHE A 1 160 ? 4.819 -8.986 -1.992 1.00 96.44 160 PHE A N 1
ATOM 1348 C CA . PHE A 1 160 ? 4.783 -8.632 -3.409 1.00 96.44 160 PHE A CA 1
ATOM 1349 C C . PHE A 1 160 ? 5.837 -7.571 -3.770 1.00 96.44 160 PHE A C 1
ATOM 1351 O O . PHE A 1 160 ? 6.513 -7.711 -4.788 1.00 96.44 160 PHE A O 1
ATOM 1358 N N . ILE A 1 161 ? 6.043 -6.552 -2.929 1.00 97.25 161 ILE A N 1
ATOM 1359 C CA . ILE A 1 161 ? 7.100 -5.545 -3.125 1.00 97.25 161 ILE A CA 1
ATOM 1360 C C . ILE A 1 161 ? 8.486 -6.197 -3.081 1.00 97.25 161 ILE A C 1
ATOM 1362 O O . ILE A 1 161 ? 9.315 -5.919 -3.944 1.00 97.25 161 ILE A O 1
ATOM 1366 N N . LYS A 1 162 ? 8.721 -7.124 -2.145 1.00 96.44 162 LYS A N 1
ATOM 1367 C CA . LYS A 1 162 ? 9.961 -7.915 -2.093 1.00 96.44 162 LYS A CA 1
ATOM 1368 C C . LYS A 1 162 ? 10.169 -8.745 -3.362 1.00 96.44 162 LYS A C 1
ATOM 1370 O O . LYS A 1 162 ? 11.277 -8.798 -3.887 1.00 96.44 162 LYS A O 1
ATOM 1375 N N . GLU A 1 163 ? 9.113 -9.357 -3.900 1.00 96.44 163 GLU A N 1
ATOM 1376 C CA . GLU A 1 163 ? 9.191 -10.055 -5.189 1.00 96.44 163 GLU A CA 1
ATOM 1377 C C . GLU A 1 163 ? 9.529 -9.110 -6.352 1.00 96.44 163 GLU A C 1
ATOM 1379 O O . GLU A 1 163 ? 10.277 -9.504 -7.254 1.00 96.44 163 GLU A O 1
ATOM 1384 N N . LEU A 1 164 ? 8.973 -7.891 -6.365 1.00 96.75 164 LEU A N 1
ATOM 1385 C CA . LEU A 1 164 ? 9.294 -6.875 -7.371 1.00 96.75 164 LEU A CA 1
ATOM 1386 C C . LEU A 1 164 ? 10.770 -6.487 -7.295 1.00 96.75 164 LEU A C 1
ATOM 1388 O O . LEU A 1 164 ? 11.449 -6.566 -8.315 1.00 96.75 164 LEU A O 1
ATOM 1392 N N . ASP A 1 165 ? 11.256 -6.150 -6.102 1.00 96.75 165 ASP A N 1
ATOM 1393 C CA . ASP A 1 165 ? 12.643 -5.759 -5.839 1.00 96.75 165 ASP A CA 1
ATOM 1394 C C . ASP A 1 165 ? 13.633 -6.815 -6.345 1.00 96.75 165 ASP A C 1
ATOM 1396 O O . ASP A 1 165 ? 14.480 -6.525 -7.185 1.00 96.75 165 ASP A O 1
ATOM 1400 N N . ILE A 1 166 ? 13.425 -8.087 -5.985 1.00 96.62 166 ILE A N 1
ATOM 1401 C CA . ILE A 1 166 ? 14.243 -9.205 -6.483 1.00 96.62 166 ILE A CA 1
ATOM 1402 C C . ILE A 1 166 ? 14.201 -9.303 -8.015 1.00 96.62 166 ILE A C 1
ATOM 1404 O O . ILE A 1 166 ? 15.210 -9.624 -8.645 1.00 96.62 166 ILE A O 1
ATOM 1408 N N . THR A 1 167 ? 13.038 -9.058 -8.625 1.00 96.50 167 THR A N 1
ATOM 1409 C CA . THR A 1 167 ? 12.844 -9.183 -10.078 1.00 96.50 167 THR A CA 1
ATOM 1410 C C . THR A 1 167 ? 13.603 -8.108 -10.858 1.00 96.50 167 THR A C 1
ATOM 1412 O O . THR A 1 167 ? 14.026 -8.376 -11.983 1.00 96.50 167 THR A O 1
ATOM 1415 N N . ILE A 1 168 ? 13.771 -6.910 -10.293 1.00 96.00 168 ILE A N 1
ATOM 1416 C CA . ILE A 1 168 ? 14.375 -5.761 -10.987 1.00 96.00 168 ILE A CA 1
ATOM 1417 C C . ILE A 1 168 ? 15.663 -5.244 -10.343 1.00 96.00 168 ILE A C 1
ATOM 1419 O O . ILE A 1 168 ? 16.141 -4.190 -10.748 1.00 96.00 168 ILE A O 1
ATOM 1423 N N . LYS A 1 169 ? 16.241 -5.990 -9.396 1.00 95.12 169 LYS A N 1
ATOM 1424 C CA . LYS A 1 169 ? 17.415 -5.601 -8.594 1.00 95.12 169 LYS A CA 1
ATOM 1425 C C . LYS A 1 169 ? 18.615 -5.077 -9.393 1.00 95.12 169 LYS A C 1
ATOM 1427 O O . LYS A 1 169 ? 19.389 -4.280 -8.881 1.00 95.12 169 LYS A O 1
ATOM 1432 N N . ASP A 1 170 ? 18.776 -5.532 -10.638 1.00 93.69 170 ASP A N 1
ATOM 1433 C CA . ASP A 1 170 ? 19.885 -5.131 -11.514 1.00 93.69 170 ASP A CA 1
ATOM 1434 C C . ASP A 1 170 ? 19.666 -3.733 -12.132 1.00 93.69 170 ASP A C 1
ATOM 1436 O O . ASP A 1 170 ? 20.566 -3.193 -12.771 1.00 93.69 170 ASP A O 1
ATOM 1440 N N . TYR A 1 171 ? 18.469 -3.162 -11.966 1.00 92.81 171 TYR A N 1
ATOM 1441 C CA . TYR A 1 171 ? 18.051 -1.877 -12.532 1.00 92.81 171 TYR A CA 1
ATOM 1442 C C . TYR A 1 171 ? 17.595 -0.877 -11.463 1.00 92.81 171 TYR A C 1
ATOM 1444 O O . TYR A 1 171 ? 17.807 0.314 -11.644 1.00 92.81 171 TYR A O 1
ATOM 1452 N N . GLN A 1 172 ? 16.982 -1.347 -10.369 1.00 93.31 172 GLN A N 1
ATOM 1453 C CA . GLN A 1 172 ? 16.440 -0.506 -9.297 1.00 93.31 172 GLN A CA 1
ATOM 1454 C C . GLN A 1 172 ? 16.435 -1.254 -7.956 1.00 93.31 172 GLN A C 1
ATOM 1456 O O . GLN A 1 172 ? 16.185 -2.460 -7.927 1.00 93.31 172 GLN A O 1
ATOM 1461 N N . GLN A 1 173 ? 16.630 -0.534 -6.846 1.00 93.56 173 GLN A N 1
ATOM 1462 C CA . GLN A 1 173 ? 16.571 -1.069 -5.478 1.00 93.56 173 GLN A CA 1
ATOM 1463 C C . GLN A 1 173 ? 15.325 -0.564 -4.732 1.00 93.56 173 GLN A C 1
ATOM 1465 O O . GLN A 1 173 ? 15.419 0.244 -3.809 1.00 93.56 173 GLN A O 1
ATOM 1470 N N . ILE A 1 174 ? 14.143 -1.057 -5.120 1.00 94.50 174 ILE A N 1
ATOM 1471 C CA . ILE A 1 174 ? 12.845 -0.610 -4.583 1.00 94.50 174 ILE A CA 1
ATOM 1472 C C . ILE A 1 174 ? 12.828 -0.603 -3.051 1.00 94.50 174 ILE A C 1
ATOM 1474 O O . ILE A 1 174 ? 12.395 0.380 -2.452 1.00 94.50 174 ILE A O 1
ATOM 1478 N N . LEU A 1 175 ? 13.236 -1.699 -2.404 1.00 94.62 175 LEU A N 1
ATOM 1479 C CA . LEU A 1 175 ? 13.103 -1.816 -0.948 1.00 94.62 175 LEU A CA 1
ATOM 1480 C C . LEU A 1 175 ? 14.019 -0.850 -0.207 1.00 94.62 175 LEU A C 1
ATOM 1482 O O . LEU A 1 175 ? 13.567 -0.199 0.733 1.00 94.62 175 LEU A O 1
ATOM 1486 N N . MET A 1 176 ? 15.276 -0.744 -0.639 1.00 94.25 176 MET A N 1
ATOM 1487 C CA . MET A 1 176 ? 16.239 0.170 -0.028 1.00 94.25 176 MET A CA 1
ATOM 1488 C C . MET A 1 176 ? 15.750 1.614 -0.150 1.00 94.25 176 MET A C 1
ATOM 1490 O O . MET A 1 176 ? 15.728 2.349 0.834 1.00 94.25 176 MET A O 1
ATOM 1494 N N . ASP A 1 177 ? 15.266 1.994 -1.330 1.00 93.62 177 ASP A N 1
ATOM 1495 C CA . ASP A 1 177 ? 14.746 3.334 -1.575 1.00 93.62 177 ASP A CA 1
ATOM 1496 C C . ASP A 1 177 ? 13.490 3.626 -0.736 1.00 93.62 177 ASP A C 1
ATOM 1498 O O . ASP A 1 177 ? 13.345 4.727 -0.200 1.00 93.62 177 ASP A O 1
ATOM 1502 N N . ILE A 1 178 ? 12.594 2.645 -0.560 1.00 94.69 178 ILE A N 1
ATOM 1503 C CA . ILE A 1 178 ? 11.450 2.768 0.358 1.00 94.69 178 ILE A CA 1
ATOM 1504 C C . ILE A 1 178 ? 11.937 2.992 1.793 1.00 94.69 178 ILE A C 1
ATOM 1506 O O . ILE A 1 178 ? 11.453 3.918 2.443 1.00 94.69 178 ILE A O 1
ATOM 1510 N N . MET A 1 179 ? 12.887 2.184 2.274 1.00 93.75 179 MET A N 1
ATOM 1511 C CA . MET A 1 179 ? 13.421 2.290 3.636 1.00 93.75 179 MET A CA 1
ATOM 1512 C C . MET A 1 179 ? 14.039 3.659 3.893 1.00 93.75 179 MET A C 1
ATOM 1514 O O . MET A 1 179 ? 13.694 4.314 4.876 1.00 93.75 179 MET A O 1
ATOM 1518 N N . VAL A 1 180 ? 14.896 4.117 2.976 1.00 91.94 180 VAL A N 1
ATOM 1519 C CA . VAL A 1 180 ? 15.519 5.440 3.051 1.00 91.94 180 VAL A CA 1
ATOM 1520 C C . VAL A 1 180 ? 14.445 6.518 3.100 1.00 91.94 180 VAL A C 1
ATOM 1522 O O . VAL A 1 180 ? 14.518 7.395 3.944 1.00 91.94 180 VAL A O 1
ATOM 1525 N N . LYS A 1 181 ? 13.408 6.452 2.256 1.00 89.56 181 LYS A N 1
ATOM 1526 C CA . LYS A 1 181 ? 12.348 7.475 2.245 1.00 89.56 181 LYS A CA 1
ATOM 1527 C C . LYS A 1 181 ? 11.430 7.455 3.459 1.00 89.56 181 LYS A C 1
ATOM 1529 O O . LYS A 1 181 ? 10.894 8.506 3.798 1.00 89.56 181 LYS A O 1
ATOM 1534 N N . ILE A 1 182 ? 11.229 6.302 4.085 1.00 90.56 182 ILE A N 1
ATOM 1535 C CA . ILE A 1 182 ? 10.480 6.202 5.342 1.00 90.56 182 ILE A CA 1
ATOM 1536 C C . ILE A 1 182 ? 11.321 6.717 6.519 1.00 90.56 182 ILE A C 1
ATOM 1538 O O . ILE A 1 182 ? 10.757 7.341 7.411 1.00 90.56 182 ILE A O 1
ATOM 1542 N N . GLY A 1 183 ? 12.635 6.474 6.517 1.00 85.38 183 GLY A N 1
ATOM 1543 C CA . GLY A 1 183 ? 13.563 6.941 7.557 1.00 85.38 183 GLY A CA 1
ATOM 1544 C C . GLY A 1 183 ? 14.111 8.363 7.366 1.00 85.38 183 GLY A C 1
ATOM 1545 O O . GLY A 1 183 ? 14.829 8.848 8.230 1.00 85.38 183 GLY A O 1
ATOM 1546 N N . ASP A 1 184 ? 13.824 9.019 6.239 1.00 81.50 184 ASP A N 1
ATOM 1547 C CA . ASP A 1 184 ? 14.210 10.411 5.962 1.00 81.50 184 ASP A CA 1
ATOM 1548 C C . ASP A 1 184 ? 13.291 11.396 6.714 1.00 81.50 184 ASP A C 1
ATOM 1550 O O . ASP A 1 184 ? 12.208 11.022 7.170 1.00 81.50 184 ASP A O 1
ATOM 1554 N N . GLY A 1 185 ? 13.659 12.679 6.775 1.00 67.31 185 GLY A N 1
ATOM 1555 C CA . GLY A 1 185 ? 12.959 13.695 7.581 1.00 67.31 185 GLY A CA 1
ATOM 1556 C C . GLY A 1 185 ? 11.465 13.860 7.262 1.00 67.31 185 GLY A C 1
ATOM 1557 O O . GLY A 1 185 ? 10.679 14.213 8.131 1.00 67.31 185 GLY A O 1
ATOM 1558 N N . PHE A 1 186 ? 11.026 13.508 6.047 1.00 68.25 186 PHE A N 1
ATOM 1559 C CA . PHE A 1 186 ? 9.598 13.459 5.706 1.00 68.25 186 PHE A CA 1
ATOM 1560 C C . PHE A 1 186 ? 8.817 12.429 6.541 1.00 68.25 186 PHE A C 1
ATOM 1562 O O . PHE A 1 186 ? 7.642 12.633 6.857 1.00 68.25 186 PHE A O 1
ATOM 1569 N N . GLY A 1 187 ? 9.443 11.289 6.836 1.00 71.44 187 GLY A N 1
ATOM 1570 C CA . GLY A 1 187 ? 8.843 10.262 7.668 1.00 71.44 187 GLY A CA 1
ATOM 1571 C C . GLY A 1 187 ? 8.634 10.758 9.091 1.00 71.44 187 GLY A C 1
ATOM 1572 O O . GLY A 1 187 ? 7.561 10.543 9.660 1.00 71.44 187 GLY A O 1
ATOM 1573 N N . ASP A 1 188 ? 9.624 11.474 9.619 1.00 72.94 188 ASP A N 1
ATOM 1574 C CA . ASP A 1 188 ? 9.573 12.112 10.933 1.00 72.94 188 ASP A CA 1
ATOM 1575 C C . ASP A 1 188 ? 8.488 13.190 10.986 1.00 72.94 188 ASP A C 1
ATOM 1577 O O . ASP A 1 188 ? 7.606 13.103 11.836 1.00 72.94 188 ASP A O 1
ATOM 1581 N N . ASP A 1 189 ? 8.417 14.082 9.994 1.00 73.19 189 ASP A N 1
ATOM 1582 C CA . ASP A 1 189 ? 7.392 15.132 9.926 1.00 73.19 189 ASP A CA 1
ATOM 1583 C C . ASP A 1 189 ? 5.956 14.575 10.005 1.00 73.19 189 ASP A C 1
ATOM 1585 O O . ASP A 1 189 ? 5.090 15.142 10.680 1.00 73.19 189 ASP A O 1
ATOM 1589 N N . ILE A 1 190 ? 5.669 13.458 9.320 1.00 71.06 190 ILE A N 1
ATOM 1590 C CA . ILE A 1 190 ? 4.340 12.824 9.359 1.00 71.06 190 ILE A CA 1
ATOM 1591 C C . ILE A 1 190 ? 4.031 12.244 10.736 1.00 71.06 190 ILE A C 1
ATOM 1593 O O . ILE A 1 190 ? 2.904 12.389 11.216 1.00 71.06 190 ILE A O 1
ATOM 1597 N N . LYS A 1 191 ? 4.996 11.559 11.350 1.00 73.44 191 LYS A N 1
ATOM 1598 C CA . LYS A 1 191 ? 4.820 10.958 12.675 1.00 73.44 191 LYS A CA 1
ATOM 1599 C C . LYS A 1 191 ? 4.632 12.056 13.726 1.00 73.44 191 LYS A C 1
ATOM 1601 O O . LYS A 1 191 ? 3.661 12.017 14.480 1.00 73.44 191 LYS A O 1
ATOM 1606 N N . ASP A 1 192 ? 5.484 13.073 13.698 1.00 74.88 192 ASP A N 1
ATOM 1607 C CA . ASP A 1 192 ? 5.540 14.136 14.701 1.00 74.88 192 ASP A CA 1
ATOM 1608 C C . ASP A 1 192 ? 4.322 15.059 14.656 1.00 74.88 192 ASP A C 1
ATOM 1610 O O . ASP A 1 192 ? 3.840 15.513 15.693 1.00 74.88 192 ASP A O 1
ATOM 1614 N N . THR A 1 193 ? 3.792 15.321 13.459 1.00 77.88 193 THR A N 1
ATOM 1615 C CA . THR A 1 193 ? 2.667 16.252 13.289 1.00 77.88 193 THR A CA 1
ATOM 1616 C C . THR A 1 193 ? 1.321 15.635 13.679 1.00 77.88 193 THR A C 1
ATOM 1618 O O . THR A 1 193 ? 0.433 16.355 14.138 1.00 77.88 193 THR A O 1
ATOM 1621 N N . TYR A 1 194 ? 1.129 14.329 13.464 1.00 77.06 194 TYR A N 1
ATOM 1622 C CA . TYR A 1 194 ? -0.208 13.714 13.489 1.00 77.06 194 TYR A CA 1
ATOM 1623 C C . TYR A 1 194 ? -0.412 12.637 14.555 1.00 77.06 194 TYR A C 1
ATOM 1625 O O . TYR A 1 194 ? -1.562 12.288 14.820 1.00 77.06 194 TYR A O 1
ATOM 1633 N N . LEU A 1 195 ? 0.656 12.093 15.142 1.00 87.75 195 LEU A N 1
ATOM 1634 C CA . LEU A 1 195 ? 0.568 10.957 16.058 1.00 87.75 195 LEU A CA 1
ATOM 1635 C C . LEU A 1 195 ? 0.961 11.335 17.486 1.00 87.75 195 LEU A C 1
ATOM 1637 O O . LEU A 1 195 ? 1.862 12.144 17.712 1.00 87.75 195 LEU A O 1
ATOM 1641 N N . SER A 1 196 ? 0.302 10.699 18.457 1.00 88.50 196 SER A N 1
ATOM 1642 C CA . SER A 1 196 ? 0.771 10.699 19.844 1.00 88.50 196 SER A CA 1
ATOM 1643 C C . SER A 1 196 ? 2.094 9.930 19.959 1.00 88.50 196 SER A C 1
ATOM 1645 O O . SER A 1 196 ? 2.404 9.105 19.104 1.00 88.50 196 SER A O 1
ATOM 1647 N N . LYS A 1 197 ? 2.872 10.144 21.027 1.00 89.12 197 LYS A N 1
ATOM 1648 C CA . LYS A 1 197 ? 4.144 9.417 21.221 1.00 89.12 197 LYS A CA 1
ATOM 1649 C C . LYS A 1 197 ? 3.966 7.893 21.226 1.00 89.12 197 LYS A C 1
ATOM 1651 O O . LYS A 1 197 ? 4.747 7.192 20.599 1.00 89.12 197 LYS A O 1
ATOM 1656 N N . GLU A 1 198 ? 2.907 7.404 21.867 1.00 89.88 198 GLU A N 1
ATOM 1657 C CA . GLU A 1 198 ? 2.565 5.975 21.910 1.00 89.88 198 GLU A CA 1
ATOM 1658 C C . GLU A 1 198 ? 2.272 5.415 20.504 1.00 89.88 198 GLU A C 1
ATOM 1660 O O . GLU A 1 198 ? 2.748 4.341 20.128 1.00 89.88 198 GLU A O 1
ATOM 1665 N N . ASP A 1 199 ? 1.541 6.173 19.681 1.00 91.50 199 ASP A N 1
ATOM 1666 C CA . ASP A 1 199 ? 1.279 5.794 18.291 1.00 91.50 199 ASP A CA 1
ATOM 1667 C C . ASP A 1 199 ? 2.556 5.808 17.442 1.00 91.50 199 ASP A C 1
ATOM 1669 O O . ASP A 1 199 ? 2.732 4.943 16.586 1.00 91.50 199 ASP A O 1
ATOM 1673 N N . GLN A 1 200 ? 3.458 6.768 17.669 1.00 91.50 200 GLN A N 1
ATOM 1674 C CA . GLN A 1 200 ? 4.740 6.838 16.962 1.00 91.50 200 GLN A CA 1
ATOM 1675 C C . GLN A 1 200 ? 5.606 5.611 17.257 1.00 91.50 200 GLN A C 1
ATOM 1677 O O . GLN A 1 200 ? 6.146 5.016 16.324 1.00 91.50 200 GLN A O 1
ATOM 1682 N N . GLU A 1 201 ? 5.705 5.213 18.527 1.00 92.12 201 GLU A N 1
ATOM 1683 C CA . GLU A 1 201 ? 6.427 4.009 18.955 1.00 92.12 201 GLU A CA 1
ATOM 1684 C C . GLU A 1 201 ? 5.843 2.760 18.283 1.00 92.12 201 GLU A C 1
ATOM 1686 O O . GLU A 1 201 ? 6.575 2.010 17.640 1.00 92.12 201 GLU A O 1
ATOM 1691 N N . SER A 1 202 ? 4.515 2.611 18.303 1.00 93.69 202 SER A N 1
ATOM 1692 C CA . SER A 1 202 ? 3.818 1.485 17.660 1.00 93.69 202 SER A CA 1
ATOM 1693 C C . SER A 1 202 ? 4.089 1.414 16.147 1.00 93.69 202 SER A C 1
ATOM 1695 O O . SER A 1 202 ? 4.345 0.344 15.587 1.00 93.69 202 SER A O 1
ATOM 1697 N N . VAL A 1 203 ? 4.067 2.564 15.462 1.00 93.88 203 VAL A N 1
ATOM 1698 C CA . VAL A 1 203 ? 4.369 2.662 14.024 1.00 93.88 203 VAL A CA 1
ATOM 1699 C C . VAL A 1 203 ? 5.818 2.279 13.735 1.00 93.88 203 VAL A C 1
ATOM 1701 O O . VAL A 1 203 ? 6.069 1.539 12.781 1.00 93.88 203 VAL A O 1
ATOM 1704 N N . LEU A 1 204 ? 6.768 2.767 14.536 1.00 92.19 204 LEU A N 1
ATOM 1705 C CA . LEU A 1 204 ? 8.187 2.448 14.384 1.00 92.19 204 LEU A CA 1
ATOM 1706 C C . LEU A 1 204 ? 8.446 0.958 14.601 1.00 92.19 204 LEU A C 1
ATOM 1708 O O . LEU A 1 204 ? 9.056 0.324 13.739 1.00 92.19 204 LEU A O 1
ATOM 1712 N N . GLU A 1 205 ? 7.915 0.380 15.678 1.00 94.38 205 GLU A N 1
ATOM 1713 C CA . GLU A 1 205 ? 8.014 -1.056 15.952 1.00 94.38 205 GLU A CA 1
ATOM 1714 C C . GLU A 1 205 ? 7.475 -1.885 14.783 1.00 94.38 205 GLU A C 1
ATOM 1716 O O . GLU A 1 205 ? 8.138 -2.820 14.315 1.00 94.38 205 GLU A O 1
ATOM 1721 N N . TYR A 1 206 ? 6.312 -1.509 14.239 1.00 95.12 206 TYR A N 1
ATOM 1722 C CA . TYR A 1 206 ? 5.754 -2.182 13.073 1.00 95.12 206 TYR A CA 1
ATOM 1723 C C . TYR A 1 206 ? 6.686 -2.080 11.859 1.00 95.12 206 TYR A C 1
ATOM 1725 O O . TYR A 1 206 ? 7.019 -3.103 11.255 1.00 95.12 206 TYR A O 1
ATOM 1733 N N . LEU A 1 207 ? 7.134 -0.875 11.493 1.00 93.69 207 LEU A N 1
ATOM 1734 C CA . LEU A 1 207 ? 7.991 -0.660 10.321 1.00 93.69 207 LEU A CA 1
ATOM 1735 C C . LEU A 1 207 ? 9.324 -1.411 10.438 1.00 93.69 207 LEU A C 1
ATOM 1737 O O . LEU A 1 207 ? 9.747 -2.043 9.465 1.00 93.69 207 LEU A O 1
ATOM 1741 N N . MET A 1 208 ? 9.947 -1.409 11.619 1.00 93.56 208 MET A N 1
ATOM 1742 C CA . MET A 1 208 ? 11.171 -2.168 11.891 1.00 93.56 208 MET A CA 1
ATOM 1743 C C . MET A 1 208 ? 10.919 -3.674 11.778 1.00 93.56 208 MET A C 1
ATOM 1745 O O . MET A 1 208 ? 11.654 -4.368 11.077 1.00 93.56 208 MET A O 1
ATOM 1749 N N . SER A 1 209 ? 9.821 -4.184 12.353 1.00 94.94 209 SER A N 1
ATOM 1750 C CA . SER A 1 209 ? 9.462 -5.612 12.268 1.00 94.94 209 SER A CA 1
ATOM 1751 C C . SER A 1 209 ? 9.260 -6.108 10.829 1.00 94.94 209 SER A C 1
ATOM 1753 O O . SER A 1 209 ? 9.407 -7.299 10.539 1.00 94.94 209 SER A O 1
ATOM 1755 N N . LYS A 1 210 ? 8.924 -5.198 9.905 1.00 94.06 210 LYS A N 1
ATOM 1756 C CA . LYS A 1 210 ? 8.725 -5.493 8.480 1.00 94.06 210 LYS A CA 1
ATOM 1757 C C . LYS A 1 210 ? 9.948 -5.207 7.610 1.00 94.06 210 LYS A C 1
ATOM 1759 O O . LYS A 1 210 ? 9.887 -5.496 6.410 1.00 94.06 210 LYS A O 1
ATOM 1764 N N . ASN A 1 211 ? 11.053 -4.738 8.195 1.00 92.38 211 ASN A N 1
ATOM 1765 C CA . ASN A 1 211 ? 12.254 -4.264 7.498 1.00 92.38 211 ASN A CA 1
ATOM 1766 C C . ASN A 1 211 ? 11.936 -3.133 6.504 1.00 92.38 211 ASN A C 1
ATOM 1768 O O . ASN A 1 211 ? 12.362 -3.166 5.352 1.00 92.38 211 ASN A O 1
ATOM 1772 N N . LEU A 1 212 ? 11.117 -2.171 6.935 1.00 90.56 212 LEU A N 1
ATOM 1773 C CA . LEU A 1 212 ? 10.732 -0.985 6.161 1.00 90.56 212 LEU A CA 1
ATOM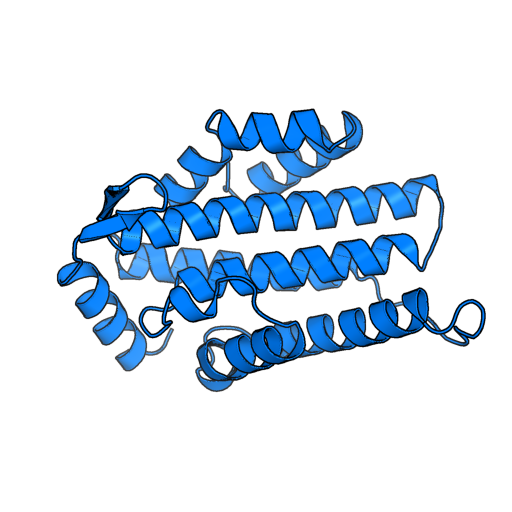 1774 C C . LEU A 1 212 ? 11.397 0.300 6.676 1.00 90.56 212 LEU A C 1
ATOM 1776 O O . LEU A 1 212 ? 11.216 1.355 6.077 1.00 90.56 212 LEU A O 1
ATOM 1780 N N . THR A 1 213 ? 12.151 0.221 7.772 1.00 88.94 213 THR A N 1
ATOM 1781 C CA . THR A 1 213 ? 13.000 1.290 8.318 1.00 88.94 213 THR A CA 1
ATOM 1782 C C . THR A 1 213 ? 14.079 0.677 9.228 1.00 88.94 213 THR A C 1
ATOM 1784 O O . THR A 1 213 ? 14.100 -0.550 9.385 1.00 88.94 213 THR A O 1
ATOM 1787 N N . THR A 1 214 ? 14.976 1.501 9.776 1.00 78.12 214 THR A N 1
ATOM 1788 C CA . THR A 1 214 ? 16.101 1.108 10.651 1.00 78.12 214 THR A CA 1
ATOM 1789 C C . THR A 1 214 ? 16.034 1.777 12.005 1.00 78.12 214 THR A C 1
ATOM 1791 O O . THR A 1 214 ? 15.640 2.962 12.022 1.00 78.12 214 THR A O 1
#

Nearest PDB structures (foldseek):
  8qqk-assembly1_C  TM=4.189E-01  e=6.925E+00  Escherichia coli BL21(DE3)
  7n9z-assembly1_H  TM=3.549E-01  e=9.591E+00  Escherichia coli

Secondary structure (DSSP, 8-state):
--HHHHHHHHHHHHT--EEE-TTS-EEEHHHHHHHHHHHHHHHHHHHHHHHHHHHHHH--SHHHHHHHHHHHHHHHHHHHHT-TT--GGGGTT--HHHHHHHHIIIIITTTSS-THHHHHHHHHHHHHHHHHHSTT--TT-----HHHHHHHHHHHHHHHHHHHHHHHTTT--HHHHHHHHHHSHHHHHHHHHH--HHHHHHHHHHHHHTTS--

Foldseek 3Di:
DDPVQLVLLLVLLVPWDWDQDPVRDTDTLVLVLLLLLLVLQLQLLLLLLVLVVCCVVPVDPQSSLLSLLSSLLSNLLSLLSSRSPHDPVCSPPHDLVRSLVCCCVRAPVVVLFHCLSSVSNVVSVVSNVCVVPPPPPPPDPDPDPSSVSSVVRSLSSLVSQVVSQVSNVVRDRSQVSSQCSCADVVVVCVCVVPHDPVSSVSSVVVCVVSSRYD

Solvent-accessible surface area (backbone atoms only — not comparable to full-atom values): 11686 Å² total; per-residue (Å²): 129,60,67,79,56,50,55,51,42,44,50,48,63,75,64,56,49,76,39,72,48,101,82,70,50,77,36,44,48,60,59,50,25,42,53,53,20,25,56,20,44,53,51,12,42,47,28,37,39,42,15,52,51,47,26,72,76,67,67,44,74,65,67,23,42,47,24,44,31,50,12,49,53,27,39,53,51,19,56,48,45,69,38,80,87,52,63,69,74,68,65,59,89,58,49,73,70,58,48,48,51,47,48,40,67,69,28,29,77,68,64,60,45,62,64,64,50,54,48,56,48,48,56,31,44,52,53,40,48,42,63,73,73,44,78,91,70,77,84,74,81,67,94,70,59,56,70,60,55,50,48,56,45,49,51,51,49,54,51,42,51,52,53,48,24,70,70,34,53,94,81,44,59,52,62,62,54,25,19,52,53,42,67,32,72,68,34,51,53,55,39,68,74,74,44,54,74,70,40,40,52,50,33,48,54,52,34,43,77,68,69,42,36,131

Organism: NCBI:txid412755

Mean predicted aligned error: 4.75 Å

pLDDT: mean 90.12, std 9.72, range [50.41, 98.12]

Radius of gyration: 17.51 Å; Cα contacts (8 Å, |Δi|>4): 236; chains: 1; bounding box: 48×36×45 Å

Sequence (214 aa):
MRQKYRDKLISAVKNDHLIPNEYGREYTEWDYRIHQCARRILAATCFRENAYNTYQQTKSIILPVIGYYYALFHMGIAVLYLDYSMDLKKLKRIRHSTLINLIYNKLVSRNLISNKFTKILLDLKEIREDANYYFGVMDNLETIDYYIETGKVFDEVINFIKELDITIKDYQQILMDIMVKIGDGFGDDIKDTYLSKEDQESVLEYLMSKNLTT